Protein AF-A0A7Y2IIJ1-F1 (afdb_monomer_lite)

Foldseek 3Di:
DDDPLPPQDPLLVVLVVLLVLLVLQLVVVFQDAPCNQAVQDDPVVVLQVLCVVVVHGQPRNTSNSLSVSLSVLSNQLSVCSSVVVVVSNVSSLVSNLCCLLQPDLLGLLVVLVVVPDPSSVSNNVSSLVSCLVSPDDPPPDDCCLQARPVPPDDDPPDLDPPRCSSLSFRADVPRQLLVRLVVSLVVLVVCLVVRVSCNVSSVSSNVNSVVCNVSRDDDD

Secondary structure (DSSP, 8-state):
----TT---HHHHHHHHHHHHHHHHHHTT---BHHHH-TT---HHHHHHHHHTTT---SS-BHHHHHHHHHHHHHHHHHHHHTT-HHHHHHHHHHHHHIIIIIIHHHHHHHHHHH--HHHHHHHHHHHHHHHHTPPPP--SSGGGGS-TT----S---SS---GGGGT----TTS-HHHHHHHHHHHHHHHHHH-GGGHHHHHHHHHHHHHHGGGTSPP-

Structure (mmCIF, N/CA/C/O backbone):
data_AF-A0A7Y2IIJ1-F1
#
_entry.id   AF-A0A7Y2IIJ1-F1
#
loop_
_atom_site.group_PDB
_atom_site.id
_atom_site.type_symbol
_atom_site.label_atom_id
_atom_site.label_alt_id
_atom_site.label_comp_id
_atom_site.label_asym_id
_atom_site.label_entity_id
_atom_site.label_seq_id
_atom_site.pdbx_PDB_ins_code
_atom_site.Cartn_x
_atom_site.Cartn_y
_atom_site.Cartn_z
_atom_site.occupancy
_atom_site.B_iso_or_equiv
_atom_site.auth_seq_id
_atom_site.auth_comp_id
_atom_site.auth_asym_id
_atom_site.auth_atom_id
_atom_site.pdbx_PDB_model_num
ATOM 1 N N . MET A 1 1 ? -20.776 -2.847 40.189 1.00 44.78 1 MET A N 1
ATOM 2 C CA . MET A 1 1 ? -19.904 -1.691 39.905 1.00 44.78 1 MET A CA 1
ATOM 3 C C . MET A 1 1 ? -19.983 -1.465 38.408 1.00 44.78 1 MET A C 1
ATOM 5 O O . MET A 1 1 ? -19.831 -2.460 37.708 1.00 44.78 1 MET A O 1
ATOM 9 N N . PRO A 1 2 ? -20.337 -0.268 37.918 1.00 42.94 2 PRO A N 1
ATOM 10 C CA . PRO A 1 2 ? -20.271 -0.009 36.488 1.00 42.94 2 PRO A CA 1
ATOM 11 C C . PRO A 1 2 ? -18.789 0.016 36.102 1.00 42.94 2 PRO A C 1
ATOM 13 O O . PRO A 1 2 ? -17.991 0.662 36.779 1.00 42.94 2 PRO A O 1
ATOM 16 N N . ILE A 1 3 ? -18.420 -0.775 35.099 1.00 42.06 3 ILE A N 1
ATOM 17 C CA . ILE A 1 3 ? -17.108 -0.682 34.463 1.00 42.06 3 ILE A CA 1
ATOM 18 C C . ILE A 1 3 ? -17.166 0.611 33.657 1.00 42.06 3 ILE A C 1
ATOM 20 O O . ILE A 1 3 ? -18.035 0.756 32.800 1.00 42.06 3 ILE A O 1
ATOM 24 N N . ASP A 1 4 ? -16.320 1.568 34.020 1.00 42.34 4 ASP A N 1
ATOM 25 C CA . ASP A 1 4 ? -16.163 2.830 33.307 1.00 42.34 4 ASP A CA 1
ATOM 26 C C . ASP A 1 4 ? -15.626 2.495 31.906 1.00 42.34 4 ASP A C 1
ATOM 28 O O . ASP A 1 4 ? -14.495 2.038 31.757 1.00 42.34 4 ASP A O 1
ATOM 32 N N . SER A 1 5 ? -16.488 2.580 30.893 1.00 47.16 5 SER A N 1
ATOM 33 C CA . SER A 1 5 ? -16.262 2.040 29.546 1.00 47.16 5 SER A CA 1
ATOM 34 C C . SER A 1 5 ? -15.608 3.050 28.597 1.00 47.16 5 SER A C 1
ATOM 36 O O . SER A 1 5 ? -15.921 3.064 27.410 1.00 47.16 5 SER A O 1
ATOM 38 N N . THR A 1 6 ? -14.762 3.945 29.108 1.00 50.34 6 THR A N 1
ATOM 39 C CA . THR A 1 6 ? -14.158 5.025 28.304 1.00 50.34 6 THR A CA 1
ATOM 40 C C . THR A 1 6 ? -12.672 4.852 28.023 1.00 50.34 6 THR A C 1
ATOM 42 O O . THR A 1 6 ? -12.107 5.695 27.327 1.00 50.34 6 THR A O 1
ATOM 45 N N . ASP A 1 7 ? -12.037 3.769 28.481 1.00 52.25 7 ASP A N 1
ATOM 46 C CA . ASP A 1 7 ? -10.697 3.407 28.002 1.00 52.25 7 ASP A CA 1
ATOM 47 C C . ASP A 1 7 ? -10.816 2.805 26.599 1.00 52.25 7 ASP A C 1
ATOM 49 O O . ASP A 1 7 ? -10.807 1.597 26.374 1.00 52.25 7 ASP A O 1
ATOM 53 N N . SER A 1 8 ? -10.987 3.710 25.644 1.00 61.91 8 SER A N 1
ATOM 54 C CA . SER A 1 8 ? -10.836 3.441 24.223 1.00 61.91 8 SER A CA 1
ATOM 55 C C . SER A 1 8 ? -9.428 2.884 24.010 1.00 61.91 8 SER A C 1
ATOM 57 O O . SER A 1 8 ? -8.447 3.513 24.415 1.00 61.91 8 SER A O 1
ATOM 59 N N . SER A 1 9 ? -9.317 1.694 23.417 1.00 77.94 9 SER A N 1
ATOM 60 C CA . SER A 1 9 ? -8.018 1.080 23.135 1.00 77.94 9 SER A CA 1
ATOM 61 C C . SER A 1 9 ? -7.151 2.060 22.327 1.00 77.94 9 SER A C 1
ATOM 63 O O . SER A 1 9 ? -7.634 2.586 21.325 1.00 77.94 9 SER A O 1
ATOM 65 N N . PRO A 1 10 ? -5.873 2.298 22.684 1.00 85.19 10 PRO A N 1
ATOM 66 C CA . PRO A 1 10 ? -4.954 3.090 21.861 1.00 85.19 10 PRO A CA 1
ATOM 67 C C . PRO A 1 10 ? -4.886 2.632 20.395 1.00 85.19 10 PRO A C 1
ATOM 69 O O . PRO A 1 10 ? -4.592 3.436 19.515 1.00 85.19 10 PRO A O 1
ATOM 72 N N . ALA A 1 11 ? -5.188 1.356 20.128 1.00 82.94 11 ALA A N 1
ATOM 73 C CA . ALA A 1 11 ? -5.284 0.813 18.778 1.00 82.94 11 ALA A CA 1
ATOM 74 C C . ALA A 1 11 ? -6.533 1.302 18.019 1.00 82.94 11 ALA A C 1
ATOM 76 O O . ALA A 1 11 ? -6.445 1.556 16.823 1.00 82.94 11 ALA A O 1
ATOM 77 N N . ALA A 1 12 ? -7.662 1.511 18.708 1.00 84.56 12 ALA A N 1
ATOM 78 C CA . ALA A 1 12 ? -8.869 2.074 18.102 1.00 84.56 12 ALA A CA 1
ATOM 79 C C . ALA A 1 12 ? -8.620 3.511 17.621 1.00 84.56 12 ALA A C 1
ATOM 81 O O . ALA A 1 12 ? -8.854 3.816 16.458 1.00 84.56 12 ALA A O 1
ATOM 82 N N . PHE A 1 13 ? -8.016 4.354 18.466 1.00 87.06 13 PHE A N 1
ATOM 83 C CA . PHE A 1 13 ? -7.650 5.723 18.082 1.00 87.06 13 PHE A CA 1
ATOM 84 C C . PHE A 1 13 ? -6.649 5.781 16.925 1.00 87.06 13 PHE A C 1
ATOM 86 O O . PHE A 1 13 ? -6.717 6.678 16.088 1.00 87.06 13 PHE A O 1
ATOM 93 N N . ALA A 1 14 ? -5.696 4.846 16.877 1.00 86.88 14 ALA A N 1
ATOM 94 C CA . ALA A 1 14 ? -4.753 4.769 15.766 1.00 86.88 14 ALA A CA 1
ATOM 95 C C . ALA A 1 14 ? -5.473 4.437 14.448 1.00 86.88 14 ALA A C 1
ATOM 97 O O . ALA A 1 14 ? -5.195 5.071 13.432 1.00 86.88 14 ALA A O 1
ATOM 98 N N . ALA A 1 15 ? -6.421 3.496 14.478 1.00 85.69 15 ALA A N 1
ATOM 99 C CA . ALA A 1 15 ? -7.229 3.136 13.318 1.00 85.69 15 ALA A CA 1
ATOM 100 C C . ALA A 1 15 ? -8.153 4.288 12.867 1.00 85.69 15 ALA A C 1
ATOM 102 O O . ALA A 1 15 ? -8.227 4.571 11.674 1.00 85.69 15 ALA A O 1
ATOM 103 N N . GLU A 1 16 ? -8.772 5.020 13.799 1.00 87.62 16 GLU A N 1
ATOM 104 C CA . GLU A 1 16 ? -9.569 6.220 13.491 1.00 87.62 16 GLU A CA 1
ATOM 105 C C . GLU A 1 16 ? -8.724 7.342 12.875 1.00 87.62 16 GLU A C 1
ATOM 107 O O . GLU A 1 16 ? -9.108 7.926 11.867 1.00 87.62 16 GLU A O 1
ATOM 112 N N . SER A 1 17 ? -7.539 7.624 13.426 1.00 88.06 17 SER A N 1
ATOM 113 C CA . SER A 1 17 ? -6.641 8.641 12.857 1.00 88.06 17 SER A CA 1
ATOM 114 C C . SER A 1 17 ? -6.168 8.278 11.447 1.00 88.06 17 SER A C 1
ATOM 116 O O . SER A 1 17 ? -5.823 9.156 10.655 1.00 88.06 17 SER A O 1
ATOM 118 N N . GLU A 1 18 ? -6.131 6.990 11.118 1.00 90.12 18 GLU A N 1
ATOM 119 C CA . GLU A 1 18 ? -5.804 6.541 9.774 1.00 90.12 18 GLU A CA 1
ATOM 120 C C . GLU A 1 18 ? -6.942 6.779 8.775 1.00 90.12 18 GLU A C 1
ATOM 122 O O . GLU A 1 18 ? -6.670 7.066 7.610 1.00 90.12 18 GLU A O 1
ATOM 127 N N . LEU A 1 19 ? -8.201 6.713 9.219 1.00 87.88 19 LEU A N 1
ATOM 128 C CA . LEU A 1 19 ? -9.371 6.981 8.380 1.00 87.88 19 LEU A CA 1
ATOM 129 C C . LEU A 1 19 ? -9.272 8.358 7.705 1.00 87.88 19 LEU A C 1
ATOM 131 O O . LEU A 1 19 ? -9.427 8.454 6.489 1.00 87.88 19 LEU A O 1
ATOM 135 N N . GLU A 1 20 ? -8.905 9.391 8.468 1.00 86.56 20 GLU A N 1
ATOM 136 C CA . GLU A 1 20 ? -8.727 10.766 7.970 1.00 86.56 20 GLU A CA 1
ATOM 137 C C . GLU A 1 20 ? -7.688 10.847 6.835 1.00 86.56 20 GLU A C 1
ATOM 139 O O . GLU A 1 20 ? -7.797 11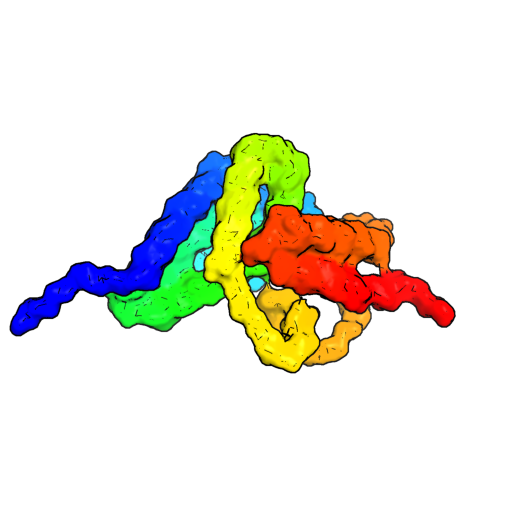.649 5.907 1.00 86.56 20 GLU A O 1
ATOM 144 N N . ARG A 1 21 ? -6.663 9.989 6.876 1.00 89.50 21 ARG A N 1
ATOM 145 C CA . ARG A 1 21 ? -5.615 9.942 5.846 1.00 89.50 21 ARG A CA 1
ATOM 146 C C . ARG A 1 21 ? -6.113 9.279 4.570 1.00 89.50 21 ARG A C 1
ATOM 148 O O . ARG A 1 21 ? -5.707 9.672 3.480 1.00 89.50 21 ARG A O 1
ATOM 155 N N . TRP A 1 22 ? -6.990 8.288 4.692 1.00 89.44 22 TRP A N 1
ATOM 156 C CA . TRP A 1 22 ? -7.626 7.669 3.536 1.00 89.44 22 TRP A CA 1
ATOM 157 C C . TRP A 1 22 ? -8.588 8.627 2.833 1.00 89.44 22 TRP A C 1
ATOM 159 O O . TRP A 1 22 ? -8.575 8.683 1.604 1.00 89.44 22 TRP A O 1
ATOM 169 N N . GLU A 1 23 ? -9.348 9.428 3.581 1.00 87.06 23 GLU A N 1
ATOM 170 C CA . GLU A 1 23 ? -10.248 10.453 3.028 1.00 87.06 23 GLU A CA 1
ATOM 171 C C . GLU A 1 23 ? -9.516 11.433 2.102 1.00 87.06 23 GLU A C 1
ATOM 173 O O . GLU A 1 23 ? -9.994 11.722 1.007 1.00 87.06 23 GLU A O 1
ATOM 178 N N . LEU A 1 24 ? -8.294 11.836 2.460 1.00 85.00 24 LEU A N 1
ATOM 179 C CA . LEU A 1 24 ? -7.456 12.689 1.613 1.00 85.00 24 LEU A CA 1
ATOM 180 C C . LEU A 1 24 ? -7.147 12.054 0.245 1.00 85.00 24 LEU A C 1
ATOM 182 O O . LEU A 1 24 ? -7.134 12.741 -0.778 1.00 85.00 24 LEU A O 1
ATOM 186 N N . ILE A 1 25 ? -6.911 10.739 0.199 1.00 87.44 25 ILE A N 1
ATOM 187 C CA . ILE A 1 25 ? -6.687 10.017 -1.064 1.00 87.44 25 ILE A CA 1
ATOM 188 C C . ILE A 1 25 ? -7.990 9.903 -1.864 1.00 87.44 25 ILE A C 1
ATOM 190 O O . ILE A 1 25 ? -7.970 10.026 -3.092 1.00 87.44 25 ILE A O 1
ATOM 194 N N . ILE A 1 26 ? -9.119 9.693 -1.181 1.00 87.38 26 ILE A N 1
ATOM 195 C CA . ILE A 1 26 ? -10.454 9.583 -1.785 1.00 87.38 26 ILE A CA 1
ATOM 196 C C . ILE A 1 26 ? -10.842 10.895 -2.473 1.00 87.38 26 ILE A C 1
ATOM 198 O O . ILE A 1 26 ? -11.230 10.872 -3.645 1.00 87.38 26 ILE A O 1
ATOM 202 N N . ASP A 1 27 ? -10.651 12.029 -1.797 1.00 86.12 27 ASP A N 1
ATOM 203 C CA . ASP A 1 27 ? -10.949 13.374 -2.308 1.00 86.12 27 ASP A CA 1
ATOM 204 C C . ASP A 1 27 ? -10.123 13.747 -3.551 1.00 86.12 27 ASP A C 1
ATOM 206 O O . ASP A 1 27 ? -10.492 14.639 -4.320 1.00 86.12 27 ASP A O 1
ATOM 210 N N . GLY A 1 28 ? -9.027 13.024 -3.795 1.00 81.38 28 GLY A N 1
ATOM 211 C CA . GLY A 1 28 ? -8.244 13.104 -5.024 1.00 81.38 28 GLY A CA 1
ATOM 212 C C . GLY A 1 28 ? -8.983 12.666 -6.291 1.00 81.38 28 GLY A C 1
ATOM 213 O O . GLY A 1 28 ? -8.639 13.123 -7.379 1.00 81.38 28 GLY A O 1
ATOM 214 N N . GLY A 1 29 ? -10.005 11.808 -6.175 1.00 80.56 29 GLY A N 1
ATOM 215 C CA . GLY A 1 29 ? -10.815 11.356 -7.314 1.00 80.56 29 GLY A CA 1
ATOM 216 C C . GLY A 1 29 ? -10.027 10.602 -8.397 1.00 80.56 29 GLY A C 1
ATOM 217 O O . GLY A 1 29 ? -10.339 10.704 -9.585 1.00 80.56 29 GLY A O 1
ATOM 218 N N . TRP A 1 30 ? -8.980 9.877 -8.007 1.00 82.94 30 TRP A N 1
ATOM 219 C CA . TRP A 1 30 ? -8.066 9.173 -8.900 1.00 82.94 30 TRP A CA 1
ATOM 220 C C . TRP A 1 30 ? -8.723 7.951 -9.563 1.00 82.94 30 TRP A C 1
ATOM 222 O O . TRP A 1 30 ? -9.075 6.977 -8.898 1.00 82.94 30 TRP A O 1
ATOM 232 N N . SER A 1 31 ? -8.806 7.951 -10.895 1.00 77.56 31 SER A N 1
ATOM 233 C CA . SER A 1 31 ? -9.378 6.839 -11.672 1.00 77.56 31 SER A CA 1
ATOM 234 C C . SER A 1 31 ? -8.342 5.862 -12.240 1.00 77.56 31 SER A C 1
ATOM 236 O O . SER A 1 31 ? -8.682 5.065 -13.108 1.00 77.56 31 SER A O 1
ATOM 238 N N . VAL A 1 32 ? -7.075 5.966 -11.834 1.00 74.12 32 VAL A N 1
ATOM 239 C CA . VAL A 1 32 ? -6.012 5.076 -12.320 1.00 74.12 32 VAL A CA 1
ATOM 240 C C . VAL A 1 32 ? -6.139 3.699 -11.674 1.00 74.12 32 VAL A C 1
ATOM 242 O O . VAL A 1 32 ? -6.264 3.596 -10.450 1.00 74.12 32 VAL A O 1
ATOM 245 N N . THR A 1 33 ? -6.099 2.653 -12.493 1.00 71.50 33 THR A N 1
ATOM 246 C CA . THR A 1 33 ? -6.042 1.261 -12.037 1.00 71.50 33 THR A CA 1
ATOM 247 C C . THR A 1 33 ? -4.632 0.697 -12.176 1.00 71.50 33 THR A C 1
ATOM 249 O O . THR A 1 33 ? -3.832 1.182 -12.976 1.00 71.50 33 THR A O 1
ATOM 252 N N . GLU A 1 34 ? -4.314 -0.343 -11.403 1.00 67.81 34 GLU A N 1
ATOM 253 C CA . GLU A 1 34 ? -3.037 -1.056 -11.533 1.00 67.81 34 GLU A CA 1
ATOM 254 C C . GLU A 1 34 ? -2.852 -1.596 -12.964 1.00 67.81 34 GLU A C 1
ATOM 256 O O . GLU A 1 34 ? -1.770 -1.457 -13.532 1.00 67.81 34 GLU A O 1
ATOM 261 N N . HIS A 1 35 ? -3.921 -2.109 -13.588 1.00 61.25 35 HIS A N 1
ATOM 262 C CA . HIS A 1 35 ? -3.920 -2.611 -14.970 1.00 61.25 35 HIS A CA 1
ATOM 263 C C . HIS A 1 35 ? -3.618 -1.532 -16.019 1.00 61.25 35 HIS A C 1
ATOM 265 O O . HIS A 1 35 ? -3.034 -1.841 -17.057 1.00 61.25 35 HIS A O 1
ATOM 271 N N . ASP A 1 36 ? -3.965 -0.266 -15.762 1.00 59.91 36 ASP A N 1
ATOM 272 C CA . ASP A 1 36 ? -3.612 0.847 -16.661 1.00 59.91 36 ASP A CA 1
ATOM 273 C C . ASP A 1 36 ? -2.103 1.140 -16.656 1.00 59.91 36 ASP A C 1
ATOM 275 O O . ASP A 1 36 ? -1.570 1.753 -17.584 1.00 59.91 36 ASP A O 1
ATOM 279 N N . VAL A 1 37 ? -1.410 0.716 -15.598 1.00 58.16 37 VAL A N 1
ATOM 280 C CA . VAL A 1 37 ? 0.011 0.985 -15.357 1.00 58.16 37 VAL A CA 1
ATOM 281 C C . VAL A 1 37 ? 0.869 -0.265 -15.613 1.00 58.16 37 VAL A C 1
ATOM 283 O O . VAL A 1 37 ? 2.024 -0.157 -16.036 1.00 58.16 37 VAL A O 1
ATOM 286 N N . VAL A 1 38 ? 0.312 -1.460 -15.398 1.00 57.47 38 VAL A N 1
ATOM 287 C CA . VAL A 1 38 ? 1.008 -2.752 -15.443 1.00 57.47 38 VAL A CA 1
ATOM 288 C C . VAL A 1 38 ? 0.273 -3.721 -16.372 1.00 57.47 38 VAL A C 1
ATOM 290 O O . VAL A 1 38 ? -0.865 -4.095 -16.130 1.00 57.47 38 VAL A O 1
ATOM 293 N N . VAL A 1 39 ? 0.948 -4.169 -17.437 1.00 50.22 39 VAL A N 1
ATOM 294 C CA . VAL A 1 39 ? 0.315 -4.913 -18.549 1.00 50.22 39 VAL A CA 1
ATOM 295 C C . VAL A 1 39 ? 0.238 -6.435 -18.313 1.00 50.22 39 VAL A C 1
ATOM 297 O O . VAL A 1 39 ? -0.527 -7.115 -18.988 1.00 50.22 39 VAL A O 1
ATOM 300 N N . HIS A 1 40 ? 0.986 -6.990 -17.350 1.00 46.97 40 HIS A N 1
ATOM 301 C CA . HIS A 1 40 ? 1.133 -8.450 -17.164 1.00 46.97 40 HIS A CA 1
ATOM 302 C C . HIS A 1 40 ? 0.711 -8.961 -15.787 1.00 46.97 40 HIS A C 1
ATOM 304 O O . HIS A 1 40 ? 1.268 -9.941 -15.300 1.00 46.97 40 HIS A O 1
ATOM 310 N N . PHE A 1 41 ? -0.253 -8.312 -15.135 1.00 45.41 41 PHE A N 1
ATOM 311 C CA . PHE A 1 41 ? -0.723 -8.769 -13.832 1.00 45.41 41 PHE A CA 1
ATOM 312 C C . PHE A 1 41 ? -2.217 -8.630 -13.666 1.00 45.41 41 PHE A C 1
ATOM 314 O O . PHE A 1 41 ? -2.772 -7.557 -13.876 1.00 45.41 41 PHE A O 1
ATOM 321 N N . ASP A 1 42 ? -2.843 -9.717 -13.227 1.00 51.41 42 ASP A N 1
ATOM 322 C CA . ASP A 1 42 ? -4.204 -9.674 -12.725 1.00 51.41 42 ASP A CA 1
ATOM 323 C C . ASP A 1 42 ? -4.281 -10.292 -11.321 1.00 51.41 42 ASP A C 1
ATOM 325 O O . ASP A 1 42 ? -4.619 -11.466 -11.159 1.00 51.41 42 ASP A O 1
ATOM 329 N N . PRO A 1 43 ? -3.962 -9.517 -10.273 1.00 53.47 43 PRO A N 1
ATOM 330 C CA . PRO A 1 43 ? -4.190 -9.927 -8.898 1.00 53.47 43 PRO A CA 1
ATOM 331 C C . PRO A 1 43 ? -5.615 -9.663 -8.437 1.00 53.47 43 PRO A C 1
ATOM 333 O O . PRO A 1 43 ? -5.911 -9.840 -7.246 1.00 53.47 43 PRO A O 1
ATOM 336 N N . ALA A 1 44 ? -6.476 -9.162 -9.333 1.00 60.12 44 ALA A N 1
ATOM 337 C CA . ALA A 1 44 ? -7.800 -8.707 -8.968 1.00 60.12 44 ALA A CA 1
ATOM 338 C C . ALA A 1 44 ? -8.571 -9.830 -8.286 1.00 60.12 44 ALA A C 1
ATOM 340 O O . ALA A 1 44 ? -9.395 -9.549 -7.427 1.00 60.12 44 ALA A O 1
ATOM 341 N N . GLU A 1 45 ? -8.264 -11.099 -8.574 1.00 64.00 45 GLU A N 1
ATOM 342 C CA . GLU A 1 45 ? -8.898 -12.223 -7.900 1.00 64.00 45 GLU A CA 1
ATOM 343 C C . GLU A 1 45 ? -8.596 -12.286 -6.392 1.00 64.00 45 GLU A C 1
ATOM 345 O O . GLU A 1 45 ? -9.544 -12.438 -5.618 1.00 64.00 45 GLU A O 1
ATOM 350 N N . ASP A 1 46 ? -7.343 -12.129 -5.940 1.00 66.44 46 ASP A N 1
ATOM 351 C CA . ASP A 1 46 ? -7.020 -12.208 -4.503 1.00 66.44 46 ASP A CA 1
ATOM 352 C C . ASP A 1 46 ? -7.513 -10.975 -3.744 1.00 66.44 46 ASP A C 1
ATOM 354 O O . ASP A 1 46 ? -8.123 -11.082 -2.677 1.00 66.44 46 ASP A O 1
ATOM 358 N N . LEU A 1 47 ? -7.325 -9.800 -4.340 1.00 72.88 47 LEU A N 1
ATOM 359 C CA . LEU A 1 47 ? -7.799 -8.546 -3.776 1.00 72.88 47 LEU A CA 1
ATOM 360 C C . LEU A 1 47 ? -9.335 -8.497 -3.730 1.00 72.88 47 LEU A C 1
ATOM 362 O O . LEU A 1 47 ? -9.909 -8.176 -2.690 1.00 72.88 47 LEU A O 1
ATOM 366 N N . ALA A 1 48 ? -10.022 -8.922 -4.794 1.00 75.94 48 ALA A N 1
ATOM 367 C CA . ALA A 1 48 ? -11.478 -9.035 -4.790 1.00 75.94 48 ALA A CA 1
ATOM 368 C C . ALA A 1 48 ? -11.964 -10.142 -3.847 1.00 75.94 48 ALA A C 1
ATOM 370 O O . ALA A 1 48 ? -13.017 -9.995 -3.233 1.00 75.94 48 ALA A O 1
ATOM 371 N N . ARG A 1 49 ? -11.226 -11.249 -3.681 1.00 79.38 49 ARG A N 1
ATOM 372 C CA . ARG A 1 49 ? -11.548 -12.289 -2.689 1.00 79.38 49 ARG A CA 1
ATOM 373 C C . ARG A 1 49 ? -11.488 -11.727 -1.270 1.00 79.38 49 ARG A C 1
ATOM 375 O O . ARG A 1 49 ? -12.411 -11.984 -0.498 1.00 79.38 49 ARG A O 1
ATOM 382 N N . ARG A 1 50 ? -10.447 -10.959 -0.934 1.00 81.19 50 ARG A N 1
ATOM 383 C CA . ARG A 1 50 ? -10.320 -10.281 0.367 1.00 81.19 50 ARG A CA 1
ATOM 384 C C . ARG A 1 50 ? -11.419 -9.243 0.560 1.00 81.19 50 ARG A C 1
ATOM 386 O O . ARG A 1 50 ? -12.119 -9.322 1.564 1.00 81.19 50 ARG A O 1
ATOM 393 N N . ALA A 1 51 ? -11.673 -8.376 -0.417 1.00 84.19 51 ALA A N 1
ATOM 394 C CA . ALA A 1 51 ? -12.765 -7.402 -0.351 1.00 84.19 51 ALA A CA 1
ATOM 395 C C . ALA A 1 51 ? -14.134 -8.073 -0.131 1.00 84.19 51 ALA A C 1
ATOM 397 O O . ALA A 1 51 ? -14.851 -7.738 0.813 1.00 84.19 51 ALA A O 1
ATOM 398 N N . ARG A 1 52 ? -14.455 -9.124 -0.901 1.00 86.06 52 ARG A N 1
ATOM 399 C CA . ARG A 1 52 ? -15.698 -9.900 -0.729 1.00 86.06 52 ARG A CA 1
ATOM 400 C C . ARG A 1 52 ? -15.822 -10.515 0.659 1.00 86.06 52 ARG A C 1
ATOM 402 O O . ARG A 1 52 ? -16.925 -10.649 1.176 1.00 86.06 52 ARG A O 1
ATOM 409 N N . SER A 1 53 ? -14.703 -10.884 1.277 1.00 86.50 53 SER A N 1
ATOM 410 C CA . SER A 1 53 ? -14.686 -11.441 2.630 1.00 86.50 53 SER A CA 1
ATOM 411 C C . SER A 1 53 ? -15.076 -10.430 3.722 1.00 86.50 53 SER A C 1
ATOM 413 O O . SER A 1 53 ? -15.363 -10.848 4.845 1.00 86.50 53 SER A O 1
ATOM 415 N N . TRP A 1 54 ? -15.130 -9.142 3.362 1.00 88.69 54 TRP A N 1
ATOM 416 C CA . TRP A 1 54 ? -15.651 -8.011 4.134 1.00 88.69 54 TRP A CA 1
ATOM 417 C C . TRP A 1 54 ? -17.005 -7.499 3.608 1.00 88.69 54 TRP A C 1
ATOM 419 O O . TRP A 1 54 ? -17.441 -6.418 3.990 1.00 88.69 54 TRP A O 1
ATOM 429 N N . ASN A 1 55 ? -17.683 -8.249 2.726 1.00 89.00 55 ASN A N 1
ATOM 430 C CA . ASN A 1 55 ? -18.874 -7.797 1.989 1.00 89.00 55 ASN A CA 1
ATOM 431 C C . ASN A 1 55 ? -18.653 -6.490 1.205 1.00 89.00 55 ASN A C 1
ATOM 433 O O . ASN A 1 55 ? -19.591 -5.722 0.992 1.00 89.00 55 ASN A O 1
ATOM 437 N N . TYR A 1 56 ? -17.420 -6.252 0.761 1.00 86.38 56 TYR A N 1
ATOM 438 C CA . TYR A 1 56 ? -17.064 -5.116 -0.072 1.00 86.38 56 TYR A CA 1
ATOM 439 C C . TYR A 1 56 ? -16.836 -5.578 -1.516 1.00 86.38 56 TYR A C 1
ATOM 441 O O . TYR A 1 56 ? -16.188 -6.598 -1.765 1.00 86.38 56 TYR A O 1
ATOM 449 N N . GLU A 1 57 ? -17.356 -4.828 -2.483 1.00 86.19 57 GLU A N 1
ATOM 450 C CA . GLU A 1 57 ? -17.061 -5.021 -3.904 1.00 86.19 57 GLU A CA 1
ATOM 451 C C . GLU A 1 57 ? -16.153 -3.888 -4.370 1.00 86.19 57 GLU A C 1
ATOM 453 O O . GLU A 1 57 ? -16.407 -2.736 -4.042 1.00 86.19 57 GLU A O 1
ATOM 458 N N . LEU A 1 58 ? -15.100 -4.215 -5.123 1.00 81.19 58 LEU A N 1
ATOM 459 C CA . LEU A 1 58 ? -14.190 -3.240 -5.727 1.00 81.19 58 LEU A CA 1
ATOM 460 C C . LEU A 1 58 ? -14.659 -2.958 -7.162 1.00 81.19 58 LEU A C 1
ATOM 462 O O . LEU A 1 58 ? -14.440 -3.810 -8.023 1.00 81.19 58 LEU A O 1
ATOM 466 N N . PRO A 1 59 ? -15.311 -1.813 -7.440 1.00 77.50 59 PRO A N 1
ATOM 467 C CA . PRO A 1 59 ? -15.922 -1.561 -8.745 1.00 77.50 59 PRO A CA 1
ATOM 468 C C . PRO A 1 59 ? -14.904 -1.461 -9.882 1.00 77.50 59 PRO A C 1
ATOM 470 O O . PRO A 1 59 ? -15.118 -2.021 -10.954 1.00 77.50 59 PRO A O 1
ATOM 473 N N . THR A 1 60 ? -13.803 -0.747 -9.646 1.00 74.88 60 THR A N 1
ATOM 474 C CA . THR A 1 60 ? -12.747 -0.504 -10.640 1.00 74.88 60 THR A CA 1
ATOM 475 C C . THR A 1 60 ? -11.377 -1.003 -10.198 1.00 74.88 60 THR A C 1
ATOM 477 O O . THR A 1 60 ? -10.480 -1.091 -11.027 1.00 74.88 60 THR A O 1
ATOM 480 N N . ALA A 1 61 ? -11.200 -1.306 -8.904 1.00 75.38 61 ALA A N 1
ATOM 481 C CA . ALA A 1 61 ? -9.890 -1.545 -8.286 1.00 75.38 61 ALA A CA 1
ATOM 482 C C . ALA A 1 61 ? -8.870 -0.408 -8.542 1.00 75.38 61 ALA A C 1
ATOM 484 O O . ALA A 1 61 ? -7.662 -0.613 -8.440 1.00 75.38 61 ALA A O 1
ATOM 485 N N . GLY A 1 62 ? -9.356 0.797 -8.866 1.00 81.06 62 GLY A N 1
ATOM 486 C CA . GLY A 1 62 ? -8.543 1.998 -9.000 1.00 81.06 62 GLY A CA 1
ATOM 487 C C . GLY A 1 62 ? -8.139 2.591 -7.655 1.00 81.06 62 GLY A C 1
ATOM 488 O O . GLY A 1 62 ? -8.694 2.233 -6.616 1.00 81.06 62 GLY A O 1
ATOM 489 N N . LEU A 1 63 ? -7.191 3.531 -7.671 1.00 84.62 63 LEU A N 1
ATOM 490 C CA . LEU A 1 63 ? -6.632 4.131 -6.453 1.00 84.62 63 LEU A CA 1
ATOM 491 C C . LEU A 1 63 ? -7.715 4.667 -5.500 1.00 84.62 63 LEU A C 1
ATOM 493 O O . LEU A 1 63 ? -7.637 4.408 -4.301 1.00 84.62 63 LEU A O 1
ATOM 497 N N . SER A 1 64 ? -8.746 5.350 -6.009 1.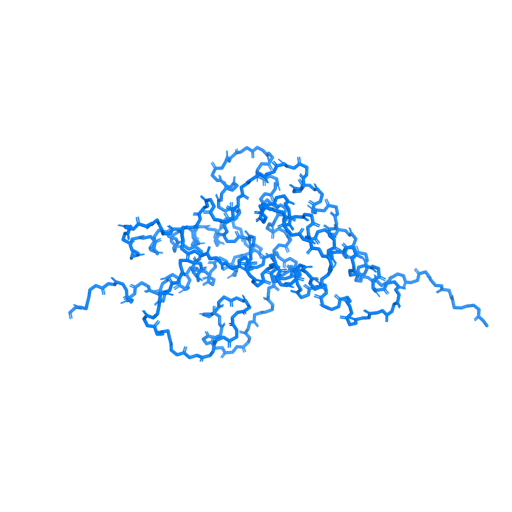00 86.38 64 SER A N 1
ATOM 498 C CA . SER A 1 64 ? -9.861 5.810 -5.170 1.00 86.38 64 SER A CA 1
ATOM 499 C C . SER A 1 64 ? -10.666 4.662 -4.556 1.00 86.38 64 SER A C 1
ATOM 501 O O . SER A 1 64 ? -10.938 4.698 -3.362 1.00 86.38 64 SER A O 1
ATOM 503 N N . ASP A 1 65 ? -11.007 3.618 -5.315 1.00 84.31 65 ASP A N 1
ATOM 504 C CA . ASP A 1 65 ? -11.768 2.477 -4.782 1.00 84.31 65 ASP A CA 1
ATOM 505 C C . ASP A 1 65 ? -10.974 1.703 -3.726 1.00 84.31 65 ASP A C 1
ATOM 507 O O . ASP A 1 65 ? -11.528 1.261 -2.717 1.00 84.31 65 ASP A O 1
ATOM 511 N N . LEU A 1 66 ? -9.665 1.566 -3.942 1.00 88.19 66 LEU A N 1
ATOM 512 C CA . LEU A 1 66 ? -8.749 0.962 -2.980 1.00 88.19 66 LEU A CA 1
ATOM 513 C C . LEU A 1 66 ? -8.606 1.820 -1.724 1.00 88.19 66 LEU A C 1
ATOM 515 O O . LEU A 1 66 ? -8.567 1.268 -0.628 1.00 88.19 66 LEU A O 1
ATOM 519 N N . ALA A 1 67 ? -8.593 3.147 -1.857 1.00 89.50 67 ALA A N 1
ATOM 520 C CA . ALA A 1 67 ? -8.585 4.051 -0.714 1.00 89.50 67 ALA A CA 1
ATOM 521 C C . ALA A 1 67 ? -9.879 3.961 0.107 1.00 89.50 67 ALA A C 1
ATOM 523 O O . ALA A 1 67 ? -9.815 3.908 1.333 1.00 89.50 67 ALA A O 1
ATOM 524 N N . ILE A 1 68 ? -11.043 3.851 -0.546 1.00 89.75 68 ILE A N 1
ATOM 525 C CA . ILE A 1 68 ? -12.322 3.619 0.146 1.00 89.75 68 ILE A CA 1
ATOM 526 C C . ILE A 1 68 ? -12.297 2.274 0.881 1.00 89.75 68 ILE A C 1
ATOM 528 O O . ILE A 1 68 ? -12.736 2.183 2.027 1.00 89.75 68 ILE A O 1
ATOM 532 N N . PHE A 1 69 ? -11.755 1.225 0.258 1.00 90.88 69 PHE A N 1
ATOM 533 C CA . PHE A 1 69 ? -11.623 -0.066 0.928 1.00 90.88 69 PHE A CA 1
ATOM 534 C C . PHE A 1 69 ? -10.653 -0.002 2.123 1.00 90.88 69 PHE A C 1
ATOM 536 O O . PHE A 1 69 ? -10.971 -0.524 3.190 1.00 90.88 69 PHE A O 1
ATOM 543 N N . GLY A 1 70 ? -9.517 0.692 1.991 1.00 91.31 70 GLY A N 1
ATOM 544 C CA . GLY A 1 70 ? -8.579 0.949 3.090 1.00 91.31 70 GLY A CA 1
ATOM 545 C C . GLY A 1 70 ? -9.225 1.690 4.265 1.00 91.31 70 GLY A C 1
ATOM 546 O O . GLY A 1 70 ? -9.091 1.253 5.410 1.00 91.31 70 GLY A O 1
ATOM 547 N N . ALA A 1 71 ? -10.009 2.734 3.975 1.00 92.62 71 ALA A N 1
ATOM 548 C CA . ALA A 1 71 ? -10.825 3.455 4.952 1.00 92.62 71 ALA A CA 1
ATOM 549 C C . ALA A 1 71 ? -11.821 2.529 5.670 1.00 92.62 71 ALA A C 1
ATOM 551 O O . ALA A 1 71 ? -11.905 2.529 6.897 1.00 92.62 71 ALA A O 1
ATOM 552 N N . ALA A 1 72 ? -12.543 1.693 4.918 1.00 92.12 72 ALA A N 1
ATOM 553 C CA . ALA A 1 72 ? -13.512 0.758 5.484 1.00 92.12 72 ALA A CA 1
ATOM 554 C C . ALA A 1 72 ? -12.857 -0.272 6.419 1.00 92.12 72 ALA A C 1
ATOM 556 O O . ALA A 1 72 ? -13.413 -0.590 7.469 1.00 92.12 72 ALA A O 1
ATOM 557 N N . LEU A 1 73 ? -11.664 -0.767 6.076 1.00 93.12 73 LEU A N 1
ATOM 558 C CA . LEU A 1 73 ? -10.898 -1.659 6.948 1.00 93.12 73 LEU A CA 1
ATOM 559 C C . LEU A 1 73 ? -10.415 -0.944 8.220 1.00 93.12 73 LEU A C 1
ATOM 561 O O . LEU A 1 73 ? -10.441 -1.542 9.292 1.00 93.12 73 LEU A O 1
ATOM 565 N N . ALA A 1 74 ? -10.002 0.323 8.120 1.00 92.88 74 ALA A N 1
ATOM 566 C CA . ALA A 1 74 ? -9.592 1.119 9.277 1.00 92.88 74 ALA A CA 1
ATOM 567 C C . ALA A 1 74 ? -10.762 1.317 10.252 1.00 92.88 74 ALA A C 1
ATOM 569 O O . ALA A 1 74 ? -10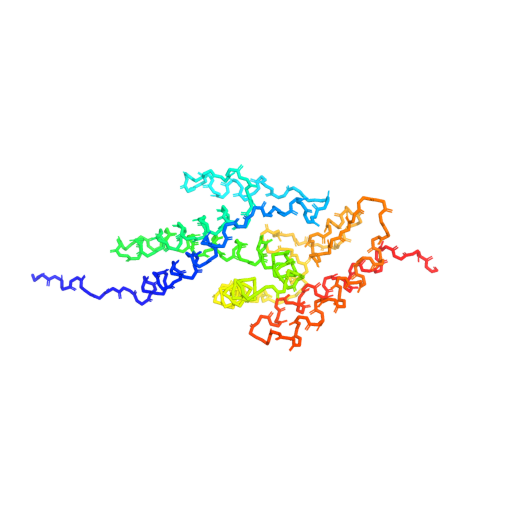.622 1.075 11.451 1.00 92.88 74 ALA A O 1
ATOM 570 N N . GLN A 1 75 ? -11.944 1.649 9.726 1.00 93.38 75 GLN A N 1
ATOM 571 C CA . GLN A 1 75 ? -13.164 1.745 10.526 1.00 93.38 75 GLN A CA 1
ATOM 572 C C . GLN A 1 75 ? -13.528 0.401 11.172 1.00 93.38 75 GLN A C 1
ATOM 574 O O . GLN A 1 75 ? -13.802 0.348 12.368 1.00 93.38 75 GLN A O 1
ATOM 579 N N . ALA A 1 76 ? -13.488 -0.694 10.405 1.00 91.88 76 ALA A N 1
ATOM 580 C CA . ALA A 1 76 ? -13.798 -2.027 10.919 1.00 91.88 76 ALA A CA 1
ATOM 581 C C . ALA A 1 76 ? -12.846 -2.454 12.049 1.00 91.88 76 ALA A C 1
ATOM 583 O O . ALA A 1 76 ? -13.274 -3.114 12.995 1.00 91.88 76 ALA A O 1
ATOM 584 N N . GLU A 1 77 ? -11.568 -2.071 11.979 1.00 93.00 77 GLU A N 1
ATOM 585 C CA . GLU A 1 77 ? -10.623 -2.293 13.071 1.00 93.00 77 GLU A CA 1
ATOM 586 C C . GLU A 1 77 ? -10.981 -1.488 14.322 1.00 93.00 77 GLU A C 1
ATOM 588 O O . GLU A 1 77 ? -10.995 -2.051 15.420 1.00 93.00 77 GLU A O 1
ATOM 593 N N . ALA A 1 78 ? -11.264 -0.192 14.169 1.00 92.00 78 ALA A N 1
ATOM 594 C CA . ALA A 1 78 ? -11.635 0.670 15.287 1.00 92.00 78 ALA A CA 1
ATOM 595 C C . ALA A 1 78 ? -12.874 0.123 16.013 1.00 92.00 78 ALA A C 1
ATOM 597 O O . ALA A 1 78 ? -12.828 -0.115 17.223 1.00 92.00 78 ALA A O 1
ATOM 598 N N . ASP A 1 79 ? -13.936 -0.178 15.260 1.00 92.50 79 ASP A N 1
ATOM 599 C CA . ASP A 1 79 ? -15.182 -0.745 15.781 1.00 92.50 79 ASP A CA 1
ATOM 600 C C . ASP A 1 79 ? -14.931 -2.076 16.504 1.00 92.50 79 ASP A C 1
ATOM 602 O O . ASP A 1 79 ? -15.412 -2.292 17.620 1.00 92.50 79 ASP A O 1
ATOM 606 N N . ALA A 1 80 ? -14.123 -2.960 15.911 1.00 91.75 80 ALA A N 1
ATOM 607 C CA . ALA A 1 80 ? -13.774 -4.239 16.515 1.00 91.75 80 ALA A CA 1
ATOM 608 C C . ALA A 1 80 ? -13.023 -4.069 17.844 1.00 91.75 80 ALA A C 1
ATOM 610 O O . ALA A 1 80 ? -13.293 -4.801 18.798 1.00 91.75 80 ALA A O 1
ATOM 611 N N . TRP A 1 81 ? -12.120 -3.090 17.957 1.00 91.88 81 TRP A N 1
ATOM 612 C CA . TRP A 1 81 ? -11.467 -2.786 19.231 1.00 91.88 81 TRP A CA 1
ATOM 613 C C . TRP A 1 81 ? -12.444 -2.255 20.283 1.00 91.88 81 TRP A C 1
ATOM 615 O O . TRP A 1 81 ? -12.329 -2.636 21.449 1.00 91.88 81 TRP A O 1
ATOM 625 N N . TYR A 1 82 ? -13.422 -1.432 19.896 1.00 90.75 82 TYR A N 1
ATOM 626 C CA . TYR A 1 82 ? -14.468 -0.956 20.810 1.00 90.75 82 TYR A CA 1
ATOM 627 C C . TYR A 1 82 ? -15.401 -2.070 21.297 1.00 90.75 82 TYR A C 1
ATOM 629 O O . TYR A 1 82 ? -15.937 -1.988 22.405 1.00 90.75 82 TYR A O 1
ATOM 637 N N . HIS A 1 83 ? -15.580 -3.117 20.494 1.00 91.81 83 HIS A N 1
ATOM 638 C CA . HIS A 1 83 ? -16.452 -4.249 20.797 1.00 91.81 83 HIS A CA 1
ATOM 639 C C . HIS A 1 83 ? -15.727 -5.479 21.371 1.00 91.81 83 HIS A C 1
ATOM 641 O O . HIS A 1 83 ? -16.364 -6.512 21.569 1.00 91.81 83 HIS A O 1
ATOM 647 N N . ASP A 1 84 ? -14.432 -5.366 21.697 1.00 91.06 84 ASP A N 1
ATOM 648 C CA . ASP A 1 84 ? -13.588 -6.470 22.196 1.00 91.06 84 ASP A CA 1
ATOM 649 C C . ASP A 1 84 ? -13.501 -7.661 21.209 1.00 91.06 84 ASP A C 1
ATOM 651 O O . ASP A 1 84 ? -13.351 -8.829 21.573 1.00 91.06 84 ASP A O 1
ATOM 655 N N . GLU A 1 85 ? -13.571 -7.369 19.909 1.00 92.75 85 GLU A N 1
ATOM 656 C CA . GLU A 1 85 ? -13.500 -8.330 18.807 1.00 92.75 85 GLU A CA 1
ATOM 657 C C . GLU A 1 85 ? -12.081 -8.404 18.220 1.00 92.75 85 GLU A C 1
ATOM 659 O O . GLU A 1 85 ? -11.866 -8.267 17.015 1.00 92.75 85 GLU A O 1
ATOM 664 N N . GLY A 1 86 ? -11.076 -8.663 19.063 1.00 88.94 86 GLY A N 1
ATOM 665 C CA . GLY A 1 86 ? -9.659 -8.562 18.667 1.00 88.94 86 GLY A CA 1
ATOM 666 C C . GLY A 1 86 ? -9.240 -9.391 17.437 1.00 88.94 86 GLY A C 1
ATOM 667 O O . GLY A 1 86 ? -8.289 -9.039 16.741 1.00 88.94 86 GLY A O 1
ATOM 668 N N . HIS A 1 87 ? -9.958 -10.472 17.118 1.00 89.12 87 HIS A N 1
ATOM 669 C CA . HIS A 1 87 ? -9.714 -11.275 15.915 1.00 89.12 87 HIS A CA 1
ATOM 670 C C . HIS A 1 87 ? -10.134 -10.558 14.619 1.00 89.12 87 HIS A C 1
ATOM 672 O O . HIS A 1 87 ? -9.446 -10.683 13.607 1.00 89.12 87 HIS A O 1
ATOM 678 N N . VAL A 1 88 ? -11.231 -9.792 14.648 1.00 90.94 88 VAL A N 1
ATOM 679 C CA . VAL A 1 88 ? -11.678 -8.955 13.523 1.00 90.94 88 VAL A CA 1
ATOM 680 C C . VAL A 1 88 ? -10.703 -7.801 13.339 1.00 90.94 88 VAL A C 1
ATOM 682 O O . VAL A 1 88 ? -10.231 -7.585 12.227 1.00 90.94 88 VAL A O 1
ATOM 685 N N . ALA A 1 89 ? -10.325 -7.143 14.439 1.00 87.38 89 ALA A N 1
ATOM 686 C CA . ALA A 1 89 ? -9.343 -6.064 14.430 1.00 87.38 89 ALA A CA 1
ATOM 687 C C . ALA A 1 89 ? -7.997 -6.507 13.828 1.00 87.38 89 ALA A C 1
ATOM 689 O O . ALA A 1 89 ? -7.469 -5.862 12.927 1.00 87.38 89 ALA A O 1
ATOM 690 N N . THR A 1 90 ? -7.480 -7.666 14.253 1.00 87.12 90 THR A N 1
ATOM 691 C CA . THR A 1 90 ? -6.235 -8.232 13.702 1.00 87.12 90 THR A CA 1
ATOM 692 C C . THR A 1 90 ? -6.348 -8.492 12.201 1.00 87.12 90 THR A C 1
ATOM 694 O O . THR A 1 90 ? -5.452 -8.130 11.443 1.00 87.12 90 THR A O 1
ATOM 697 N N . ARG A 1 91 ? -7.461 -9.083 11.754 1.00 87.62 91 ARG A N 1
ATOM 698 C CA . ARG A 1 91 ? -7.678 -9.374 10.335 1.00 87.62 91 ARG A CA 1
ATOM 699 C C . ARG A 1 91 ? -7.778 -8.099 9.494 1.00 87.62 91 ARG A C 1
ATOM 701 O O . ARG A 1 91 ? -7.226 -8.059 8.400 1.00 87.62 91 ARG A O 1
ATOM 708 N N . ALA A 1 92 ? -8.461 -7.068 9.995 1.00 87.94 92 ALA A N 1
ATOM 709 C CA . ALA A 1 92 ? -8.560 -5.774 9.323 1.00 87.94 92 ALA A CA 1
ATOM 710 C C . ALA A 1 92 ? -7.177 -5.124 9.160 1.00 87.94 92 ALA A C 1
ATOM 712 O O . ALA A 1 92 ? -6.832 -4.686 8.062 1.00 87.94 92 ALA A O 1
ATOM 713 N N . LEU A 1 93 ? -6.348 -5.143 10.209 1.00 87.06 93 LEU A N 1
ATOM 714 C CA . LEU A 1 93 ? -4.963 -4.674 10.145 1.00 87.06 93 LEU A CA 1
ATOM 715 C C . LEU A 1 93 ? -4.133 -5.451 9.111 1.00 87.06 93 LEU A C 1
ATOM 717 O O . LEU A 1 93 ? -3.406 -4.852 8.321 1.00 87.06 93 LEU A O 1
ATOM 721 N N . GLU A 1 94 ? -4.228 -6.781 9.102 1.00 83.56 94 GLU A N 1
ATOM 722 C CA . GLU A 1 94 ? -3.506 -7.632 8.148 1.00 83.56 94 GLU A CA 1
ATOM 723 C C . GLU A 1 94 ? -3.910 -7.353 6.695 1.00 83.56 94 GLU A C 1
ATOM 725 O O . GLU A 1 94 ? -3.041 -7.220 5.831 1.00 83.56 94 GLU A O 1
ATOM 730 N N . ASP A 1 95 ? -5.208 -7.202 6.422 1.00 85.19 95 ASP A N 1
ATOM 731 C CA . ASP A 1 95 ? -5.702 -6.879 5.082 1.00 85.19 95 ASP A CA 1
ATOM 732 C C . ASP A 1 95 ? -5.297 -5.457 4.642 1.00 85.19 95 ASP A C 1
ATOM 734 O O . ASP A 1 95 ? -4.986 -5.255 3.465 1.00 85.19 95 ASP A O 1
ATOM 738 N N . ARG A 1 96 ? -5.199 -4.483 5.564 1.00 87.81 96 ARG A N 1
ATOM 739 C CA . ARG A 1 96 ? -4.643 -3.146 5.263 1.00 87.81 96 ARG A CA 1
ATOM 740 C C . ARG A 1 96 ? -3.154 -3.188 4.948 1.00 87.81 96 ARG A C 1
ATOM 742 O O . ARG A 1 96 ? -2.714 -2.534 4.005 1.00 87.81 96 ARG A O 1
ATOM 749 N N . ARG A 1 97 ? -2.377 -3.989 5.681 1.00 81.94 97 ARG A N 1
ATOM 750 C CA . ARG A 1 97 ? -0.946 -4.189 5.395 1.00 81.94 97 ARG A CA 1
ATOM 751 C C . ARG A 1 97 ? -0.722 -4.784 4.013 1.00 81.94 97 ARG A C 1
ATOM 753 O O . ARG A 1 97 ? 0.124 -4.284 3.274 1.00 81.94 97 ARG A O 1
ATOM 760 N N . PHE A 1 98 ? -1.516 -5.793 3.660 1.00 78.56 98 PHE A N 1
ATOM 761 C CA . PHE A 1 98 ? -1.534 -6.368 2.318 1.00 78.56 98 PHE A CA 1
ATOM 762 C C . PHE A 1 98 ? -1.881 -5.308 1.264 1.00 78.56 98 PHE A C 1
ATOM 764 O O . PHE A 1 98 ? -1.157 -5.135 0.287 1.00 78.56 98 PHE A O 1
ATOM 771 N N . LEU A 1 99 ? -2.950 -4.534 1.476 1.00 81.62 99 LEU A N 1
ATOM 772 C CA . LEU A 1 99 ? -3.354 -3.468 0.558 1.00 81.62 99 LEU A CA 1
ATOM 773 C C . LEU A 1 99 ? -2.231 -2.433 0.346 1.00 81.62 99 LEU A C 1
ATOM 775 O O . LEU A 1 99 ? -1.909 -2.092 -0.790 1.00 81.62 99 LEU A O 1
ATOM 779 N N . MET A 1 100 ? -1.595 -1.959 1.419 1.00 82.81 100 MET A N 1
ATOM 780 C CA . MET A 1 100 ? -0.541 -0.946 1.334 1.00 82.81 100 MET A CA 1
ATOM 781 C C . MET A 1 100 ? 0.731 -1.471 0.669 1.00 82.81 100 MET A C 1
ATOM 783 O O . MET A 1 100 ? 1.185 -0.905 -0.330 1.00 82.81 100 MET A O 1
ATOM 787 N N . GLY A 1 101 ? 1.307 -2.542 1.216 1.00 71.62 101 GLY A N 1
ATOM 788 C CA . GLY A 1 101 ? 2.582 -3.085 0.750 1.00 71.62 101 GLY A CA 1
ATOM 789 C C . GLY A 1 101 ? 2.481 -3.697 -0.642 1.00 71.62 101 GLY A C 1
ATOM 790 O O . GLY A 1 101 ? 3.327 -3.435 -1.501 1.00 71.62 101 GLY A O 1
ATOM 791 N N . ASP A 1 102 ? 1.413 -4.452 -0.890 1.00 70.12 102 ASP A N 1
ATOM 792 C CA . ASP A 1 102 ? 1.375 -5.366 -2.035 1.00 70.12 102 ASP A CA 1
ATOM 793 C C . ASP A 1 102 ? 0.581 -4.796 -3.184 1.00 70.12 102 ASP A C 1
ATOM 795 O O . ASP A 1 102 ? 0.806 -5.185 -4.326 1.00 70.12 102 ASP A O 1
ATOM 799 N N . ARG A 1 103 ? -0.346 -3.879 -2.894 1.00 74.19 103 ARG A N 1
ATOM 800 C CA . ARG A 1 103 ? -1.319 -3.406 -3.878 1.00 74.19 103 ARG A CA 1
ATOM 801 C C . ARG A 1 103 ? -1.278 -1.928 -4.152 1.00 74.19 103 ARG A C 1
ATOM 803 O O . ARG A 1 103 ? -1.822 -1.560 -5.172 1.00 74.19 103 ARG A O 1
ATOM 810 N N . LEU A 1 104 ? -0.690 -1.082 -3.309 1.00 80.12 104 LEU A N 1
ATOM 811 C CA . LEU A 1 104 ? -0.755 0.366 -3.524 1.00 80.12 104 LEU A CA 1
ATOM 812 C C . LEU A 1 104 ? 0.607 0.988 -3.778 1.00 80.12 104 LEU A C 1
ATOM 814 O O . LEU A 1 104 ? 0.798 1.620 -4.817 1.00 80.12 104 LEU A O 1
ATOM 818 N N . LEU A 1 105 ? 1.566 0.830 -2.864 1.00 82.62 105 LEU A N 1
ATOM 819 C CA . LEU A 1 105 ? 2.780 1.653 -2.883 1.00 82.62 105 LEU A CA 1
ATOM 820 C C . LEU A 1 105 ? 3.592 1.511 -4.174 1.00 82.62 105 LEU A C 1
ATOM 822 O O . LEU A 1 105 ? 4.035 2.509 -4.735 1.00 82.62 105 LEU A O 1
ATOM 826 N N . HIS A 1 106 ? 3.792 0.289 -4.661 1.00 74.81 106 HIS A N 1
ATOM 827 C CA . HIS A 1 106 ? 4.756 0.030 -5.731 1.00 74.81 106 HIS A CA 1
ATOM 828 C C . HIS A 1 106 ? 4.342 0.593 -7.104 1.00 74.81 106 HIS A C 1
ATOM 830 O O . HIS A 1 106 ? 5.218 0.832 -7.933 1.00 74.81 106 HIS A O 1
ATOM 836 N N . TRP A 1 107 ? 3.053 0.842 -7.362 1.00 77.62 107 TRP A N 1
ATOM 837 C CA . TRP A 1 107 ? 2.598 1.442 -8.625 1.00 77.62 107 TRP A CA 1
ATOM 838 C C . TRP A 1 107 ? 2.024 2.851 -8.445 1.00 77.62 107 TRP A C 1
ATOM 840 O O . TRP A 1 107 ? 2.282 3.712 -9.287 1.00 77.62 107 TRP A O 1
ATOM 850 N N . SER A 1 108 ? 1.312 3.125 -7.345 1.00 83.94 108 SER A N 1
ATOM 851 C CA . SER A 1 108 ? 0.633 4.416 -7.169 1.00 83.94 108 SER A CA 1
ATOM 852 C C . SER A 1 108 ? 1.614 5.541 -6.847 1.00 83.94 108 SER A C 1
ATOM 854 O O . SER A 1 108 ? 1.509 6.619 -7.423 1.00 83.94 108 SER A O 1
ATOM 856 N N . VAL A 1 109 ? 2.628 5.294 -6.009 1.00 86.56 109 VAL A N 1
ATOM 857 C CA . VAL A 1 109 ? 3.626 6.310 -5.635 1.00 86.56 109 VAL A CA 1
ATOM 858 C C . VAL A 1 109 ? 4.445 6.785 -6.846 1.00 86.56 109 VAL A C 1
ATOM 860 O O . VAL A 1 109 ? 4.527 7.996 -7.050 1.00 86.56 109 VAL A O 1
ATOM 863 N N . PRO A 1 110 ? 5.011 5.907 -7.701 1.00 79.06 110 PRO A N 1
ATOM 864 C CA . PRO A 1 110 ? 5.677 6.354 -8.924 1.00 79.06 110 PRO A CA 1
ATOM 865 C C . PRO A 1 110 ? 4.747 7.093 -9.882 1.00 79.06 110 PRO A C 1
ATOM 867 O O . PRO A 1 110 ? 5.151 8.104 -10.448 1.00 79.06 110 PRO A O 1
ATOM 870 N N . TRP A 1 111 ? 3.509 6.619 -10.044 1.00 84.44 111 TRP A N 1
ATOM 871 C CA . TRP A 1 111 ? 2.536 7.274 -10.914 1.00 84.44 111 TRP A CA 1
ATOM 872 C C . TRP A 1 111 ? 2.197 8.688 -10.419 1.00 84.44 111 TRP A C 1
ATOM 874 O O . TRP A 1 111 ? 2.231 9.636 -11.201 1.00 84.44 111 TRP A O 1
ATOM 884 N N . LEU A 1 112 ? 1.949 8.856 -9.114 1.00 87.38 112 LEU A N 1
ATOM 885 C CA . LEU A 1 112 ? 1.707 10.157 -8.480 1.00 87.38 112 LEU A CA 1
ATOM 886 C C . LEU A 1 112 ? 2.929 11.079 -8.590 1.00 87.38 112 LEU A C 1
ATOM 888 O O . LEU A 1 112 ? 2.779 12.267 -8.881 1.00 87.38 112 LEU A O 1
ATOM 892 N N . ALA A 1 113 ? 4.139 10.537 -8.416 1.00 85.19 113 ALA A N 1
ATOM 893 C CA . ALA A 1 113 ? 5.381 11.288 -8.584 1.00 85.19 113 ALA A CA 1
ATOM 894 C C . ALA A 1 113 ? 5.540 11.833 -10.015 1.00 85.19 113 ALA A C 1
ATOM 896 O O . ALA A 1 113 ? 6.023 12.950 -10.196 1.00 85.19 113 ALA A O 1
ATOM 897 N N . GLU A 1 114 ? 5.105 11.074 -11.026 1.00 83.44 114 GLU A N 1
ATOM 898 C CA . GLU A 1 114 ? 5.109 11.504 -12.429 1.00 83.44 114 GLU A CA 1
ATOM 899 C C . GLU A 1 114 ? 4.057 12.590 -12.726 1.00 83.44 114 GLU A C 1
ATOM 901 O O . GLU A 1 114 ? 4.290 13.421 -13.604 1.00 83.44 114 GLU A O 1
ATOM 906 N N . GLN A 1 115 ? 2.941 12.644 -11.983 1.00 85.62 115 GLN A N 1
ATOM 907 C CA . GLN A 1 115 ? 1.943 13.716 -12.137 1.00 85.62 115 GLN A CA 1
ATOM 908 C C . GLN A 1 115 ? 2.479 15.083 -11.690 1.00 85.62 115 GLN A C 1
ATOM 910 O O . GLN A 1 115 ? 2.177 16.101 -12.312 1.00 85.62 115 GLN A O 1
ATOM 915 N N . GLY A 1 116 ? 3.241 15.123 -10.591 1.00 82.38 116 GLY A N 1
ATOM 916 C CA . GLY A 1 116 ? 3.931 16.327 -10.110 1.00 82.38 116 GLY A CA 1
ATOM 917 C C . GLY A 1 116 ? 3.041 17.500 -9.666 1.00 82.38 116 GLY A C 1
ATOM 918 O O . GLY A 1 116 ? 3.560 18.596 -9.462 1.00 82.38 116 GLY A O 1
ATOM 919 N N . SER A 1 117 ? 1.725 17.308 -9.528 1.00 89.56 117 SER A N 1
ATOM 920 C CA . SER A 1 117 ? 0.814 18.321 -8.972 1.00 89.56 117 SER A CA 1
ATOM 921 C C . SER A 1 117 ? 0.889 18.359 -7.443 1.00 89.56 117 SER A C 1
ATOM 923 O O . SER A 1 117 ? 1.204 17.345 -6.824 1.00 89.56 117 SER A O 1
ATOM 925 N N . ASP A 1 118 ? 0.549 19.494 -6.822 1.00 90.12 118 ASP A N 1
ATOM 926 C CA . ASP A 1 118 ? 0.546 19.627 -5.354 1.00 90.12 118 A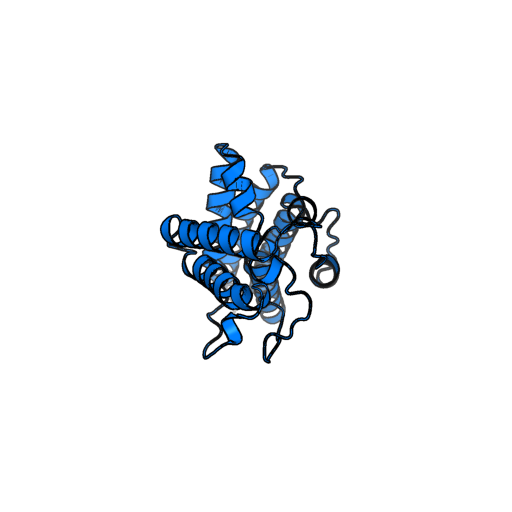SP A CA 1
ATOM 927 C C . ASP A 1 118 ? -0.329 18.552 -4.687 1.00 90.12 118 ASP A C 1
ATOM 929 O O . ASP A 1 118 ? 0.098 17.903 -3.736 1.00 90.12 118 ASP A O 1
ATOM 933 N N . GLN A 1 119 ? -1.509 18.287 -5.256 1.00 88.81 119 GLN A N 1
ATOM 934 C CA . GLN A 1 119 ? -2.425 17.249 -4.780 1.00 88.81 119 GLN A CA 1
ATOM 935 C C . GLN A 1 119 ? -1.836 15.837 -4.928 1.00 88.81 119 GLN A C 1
ATOM 937 O O . GLN A 1 119 ? -2.011 14.999 -4.047 1.00 88.81 119 GLN A O 1
ATOM 942 N N . ALA A 1 120 ? -1.112 15.557 -6.018 1.00 88.88 120 ALA A N 1
ATOM 943 C CA . ALA A 1 120 ? -0.444 14.268 -6.199 1.00 88.88 120 ALA A CA 1
ATOM 944 C C . ALA A 1 120 ? 0.745 14.099 -5.241 1.00 88.88 120 ALA A C 1
ATOM 946 O O . ALA A 1 120 ? 0.965 13.005 -4.727 1.00 88.88 120 ALA A O 1
ATOM 947 N N . ILE A 1 121 ? 1.487 15.176 -4.968 1.00 89.69 121 ILE A N 1
ATOM 948 C CA . ILE A 1 121 ? 2.579 15.187 -3.988 1.00 89.69 121 ILE A CA 1
ATOM 949 C C . ILE A 1 121 ? 2.032 14.924 -2.582 1.00 89.69 121 ILE A C 1
ATOM 951 O O . ILE A 1 121 ? 2.609 14.125 -1.846 1.00 89.69 121 ILE A O 1
ATOM 955 N N . GLU A 1 122 ? 0.915 15.555 -2.220 1.00 90.81 122 GLU A N 1
ATOM 956 C CA . GLU A 1 122 ? 0.248 15.356 -0.932 1.00 90.81 122 GLU A CA 1
ATOM 957 C C . GLU A 1 122 ? -0.306 13.932 -0.793 1.00 90.81 122 GLU A C 1
ATOM 959 O O . GLU A 1 122 ? -0.033 13.258 0.200 1.00 90.81 122 GLU A O 1
ATOM 964 N N . ALA A 1 123 ? -0.992 13.420 -1.819 1.00 91.00 123 ALA A N 1
ATOM 965 C CA . ALA A 1 123 ? -1.472 12.040 -1.843 1.00 91.00 123 ALA A CA 1
ATOM 966 C C . ALA A 1 123 ? -0.316 11.030 -1.739 1.00 91.00 123 ALA A C 1
ATOM 968 O O . ALA A 1 123 ? -0.386 10.069 -0.974 1.00 91.00 123 ALA A O 1
ATOM 969 N N . MET A 1 124 ? 0.785 11.270 -2.456 1.00 90.75 124 MET A N 1
ATOM 970 C CA . MET A 1 124 ? 1.989 10.446 -2.379 1.00 90.75 124 MET A CA 1
ATOM 971 C C . MET A 1 124 ? 2.588 10.462 -0.970 1.00 90.75 124 MET A C 1
ATOM 973 O O . MET A 1 124 ? 2.921 9.402 -0.444 1.00 90.75 124 MET A O 1
ATOM 977 N N . ALA A 1 125 ? 2.721 11.637 -0.348 1.00 90.38 125 ALA A N 1
ATOM 978 C CA . ALA A 1 125 ? 3.228 11.758 1.017 1.00 90.38 125 ALA A CA 1
ATOM 979 C C . ALA A 1 125 ? 2.348 10.982 2.008 1.00 90.38 125 ALA A C 1
ATOM 981 O O . ALA A 1 125 ? 2.867 10.213 2.817 1.00 90.38 125 ALA A O 1
ATOM 982 N N . THR A 1 126 ? 1.028 11.107 1.880 1.00 92.00 126 THR A N 1
ATOM 983 C CA . THR A 1 126 ? 0.057 10.386 2.707 1.00 92.00 126 THR A CA 1
ATOM 984 C C . THR A 1 126 ? 0.169 8.870 2.539 1.00 92.00 126 THR A C 1
ATOM 986 O O . THR A 1 126 ? 0.251 8.152 3.535 1.00 92.00 126 THR A O 1
ATOM 989 N N . LEU A 1 127 ? 0.268 8.367 1.303 1.00 89.75 127 LEU A N 1
ATOM 990 C CA . LEU A 1 127 ? 0.478 6.937 1.044 1.00 89.75 127 LEU A CA 1
ATOM 991 C C . LEU A 1 127 ? 1.801 6.432 1.623 1.00 89.75 127 LEU A C 1
ATOM 993 O O . LEU A 1 127 ? 1.847 5.332 2.164 1.00 89.75 127 LEU A O 1
ATOM 997 N N . LEU A 1 128 ? 2.873 7.222 1.545 1.00 87.62 128 LEU A N 1
ATOM 998 C CA . LEU A 1 128 ? 4.164 6.859 2.129 1.00 87.62 128 LEU A CA 1
ATOM 999 C C . LEU A 1 128 ? 4.091 6.766 3.656 1.00 87.62 128 LEU A C 1
ATOM 1001 O O . LEU A 1 128 ? 4.647 5.826 4.218 1.00 87.62 128 LEU A O 1
ATOM 1005 N N . THR A 1 129 ? 3.388 7.690 4.315 1.00 88.56 129 THR A N 1
ATOM 1006 C CA . THR A 1 129 ? 3.147 7.625 5.763 1.00 88.56 129 THR A CA 1
ATOM 1007 C C . THR A 1 129 ? 2.312 6.400 6.133 1.00 88.56 129 THR A C 1
ATOM 1009 O O . THR A 1 129 ? 2.702 5.648 7.020 1.00 88.56 129 THR A O 1
ATOM 1012 N N . LEU A 1 130 ? 1.218 6.135 5.411 1.00 88.25 130 LEU A N 1
ATOM 1013 C CA . LEU A 1 130 ? 0.427 4.911 5.592 1.00 88.25 130 LEU A CA 1
ATOM 1014 C C . LEU A 1 130 ? 1.286 3.653 5.397 1.00 88.25 130 LEU A C 1
ATOM 1016 O O . LEU A 1 130 ? 1.178 2.692 6.150 1.00 88.25 130 LEU A O 1
ATOM 1020 N N . GLY A 1 131 ? 2.177 3.662 4.406 1.00 83.06 131 GLY A N 1
ATOM 1021 C CA . GLY A 1 131 ? 3.089 2.560 4.122 1.00 83.06 131 GLY A CA 1
ATOM 1022 C C . GLY A 1 131 ? 4.122 2.318 5.219 1.00 83.06 131 GLY A C 1
ATOM 1023 O O . GLY A 1 131 ? 4.524 1.177 5.445 1.00 83.06 131 GLY A O 1
ATOM 1024 N N . GLU A 1 132 ? 4.556 3.375 5.903 1.00 82.38 132 GLU A N 1
ATOM 1025 C CA . GLU A 1 132 ? 5.441 3.285 7.064 1.00 82.38 132 GLU A CA 1
ATOM 1026 C C . GLU A 1 132 ? 4.725 2.647 8.261 1.00 82.38 132 GLU A C 1
ATOM 1028 O O . GLU A 1 132 ? 5.262 1.712 8.862 1.00 82.38 132 GLU A O 1
ATOM 1033 N N . ASP A 1 133 ? 3.495 3.077 8.545 1.00 82.94 133 ASP A N 1
ATOM 1034 C CA . ASP A 1 133 ? 2.676 2.543 9.642 1.00 82.94 133 ASP A CA 1
ATOM 1035 C C . ASP A 1 133 ? 2.293 1.071 9.412 1.00 82.94 133 ASP A C 1
ATOM 1037 O O . ASP A 1 133 ? 2.275 0.254 10.339 1.00 82.94 133 ASP A O 1
ATOM 1041 N N . HIS A 1 134 ? 2.062 0.710 8.149 1.00 78.69 134 HIS A N 1
ATOM 1042 C CA . HIS A 1 134 ? 1.701 -0.641 7.714 1.00 78.69 134 HIS A CA 1
ATOM 1043 C C . HIS A 1 134 ? 2.871 -1.479 7.240 1.00 78.69 134 HIS A C 1
ATOM 1045 O O . HIS A 1 134 ? 2.662 -2.522 6.615 1.00 78.69 134 HIS A O 1
ATOM 1051 N N . ARG A 1 135 ? 4.102 -1.050 7.532 1.00 65.56 135 ARG A N 1
ATOM 1052 C CA . ARG A 1 135 ? 5.298 -1.758 7.096 1.00 65.56 135 ARG A CA 1
ATOM 1053 C C . ARG A 1 135 ? 5.140 -3.254 7.395 1.00 65.56 135 ARG A C 1
ATOM 1055 O O . ARG A 1 135 ? 4.961 -3.613 8.566 1.00 65.56 135 ARG A O 1
ATOM 1062 N N . PRO A 1 136 ? 5.221 -4.134 6.377 1.00 53.12 136 PRO A N 1
ATOM 1063 C CA . PRO A 1 136 ? 5.245 -5.559 6.633 1.00 53.12 136 PRO A CA 1
ATOM 1064 C C . PRO A 1 136 ? 6.401 -5.805 7.597 1.00 53.12 136 PRO A C 1
ATOM 1066 O O . PRO A 1 136 ? 7.527 -5.347 7.354 1.00 53.12 136 PRO A O 1
ATOM 1069 N N . ALA A 1 137 ? 6.117 -6.447 8.735 1.00 43.59 137 ALA A N 1
ATOM 1070 C CA . ALA A 1 137 ? 7.175 -6.861 9.643 1.00 43.59 137 ALA A CA 1
ATOM 1071 C C . ALA A 1 137 ? 8.231 -7.579 8.789 1.00 43.59 137 ALA A C 1
ATOM 1073 O O . ALA A 1 137 ? 7.844 -8.386 7.939 1.00 43.59 137 ALA A O 1
ATOM 1074 N N . PRO A 1 138 ? 9.529 -7.243 8.921 1.00 41.53 138 PRO A N 1
ATOM 1075 C CA . PRO A 1 138 ? 10.552 -7.879 8.108 1.00 41.53 138 PRO A CA 1
ATOM 1076 C C . PRO A 1 138 ? 10.363 -9.384 8.245 1.00 41.53 138 PRO A C 1
ATOM 1078 O O . PRO A 1 138 ? 10.384 -9.879 9.371 1.00 41.53 138 PRO A O 1
ATOM 1081 N N . LEU A 1 139 ? 10.126 -10.082 7.129 1.00 38.06 139 LEU A N 1
ATOM 1082 C CA . LEU A 1 139 ? 10.142 -11.539 7.113 1.00 38.06 139 LEU A CA 1
ATOM 1083 C C . LEU A 1 139 ? 11.528 -11.939 7.623 1.00 38.06 139 LEU A C 1
ATOM 1085 O O . LEU A 1 139 ? 12.564 -11.699 6.996 1.00 38.06 139 LEU A O 1
ATOM 1089 N N . LEU A 1 140 ? 11.536 -12.354 8.886 1.00 35.41 140 LEU A N 1
ATOM 1090 C CA . LEU A 1 140 ? 12.718 -12.701 9.639 1.00 35.41 140 LEU A CA 1
ATOM 1091 C C . LEU A 1 140 ? 13.270 -13.977 9.006 1.00 35.41 140 LEU A C 1
ATOM 1093 O O . LEU A 1 140 ? 12.663 -15.018 9.204 1.00 35.41 140 LEU A O 1
ATOM 1097 N N . SER A 1 141 ? 14.449 -13.881 8.375 1.00 34.25 141 SER A N 1
ATOM 1098 C CA . SER A 1 141 ? 15.525 -14.898 8.373 1.00 34.25 141 SER A CA 1
ATOM 1099 C C . SER A 1 141 ? 16.060 -15.462 7.044 1.00 34.25 141 SER A C 1
ATOM 1101 O O . SER A 1 141 ? 16.981 -16.278 7.107 1.00 34.25 141 SER A O 1
ATOM 1103 N N . GLY A 1 142 ? 15.657 -14.994 5.857 1.00 45.31 142 GLY A N 1
ATOM 1104 C CA . GLY A 1 142 ? 16.290 -15.509 4.628 1.00 45.31 142 GLY A CA 1
ATOM 1105 C C . GLY A 1 142 ? 15.858 -14.891 3.299 1.00 45.31 142 GLY A C 1
ATOM 1106 O O . GLY A 1 142 ? 15.520 -13.709 3.224 1.00 45.31 142 GLY A O 1
ATOM 1107 N N . ASP A 1 143 ? 15.868 -15.724 2.251 1.00 40.12 143 ASP A N 1
ATOM 1108 C CA . ASP A 1 143 ? 15.338 -15.447 0.903 1.00 40.12 143 ASP A CA 1
ATOM 1109 C C . ASP A 1 143 ? 13.825 -15.120 0.909 1.00 40.12 143 ASP A C 1
ATOM 1111 O O . ASP A 1 143 ? 13.246 -14.808 -0.116 1.00 40.12 143 ASP A O 1
ATOM 1115 N N . GLU A 1 144 ? 13.170 -15.115 2.069 1.00 42.75 144 GLU A N 1
ATOM 1116 C CA . GLU A 1 144 ? 11.748 -14.804 2.278 1.00 42.75 144 GLU A CA 1
ATOM 1117 C C . GLU A 1 144 ? 11.382 -13.351 1.908 1.00 42.75 144 GLU A C 1
ATOM 1119 O O . GLU A 1 144 ? 10.236 -13.052 1.593 1.00 42.75 144 GLU A O 1
ATOM 1124 N N . GLY A 1 145 ? 12.360 -12.436 1.859 1.00 40.25 145 GLY A N 1
ATOM 1125 C CA . GLY A 1 145 ? 12.166 -11.078 1.323 1.00 40.25 145 GLY A CA 1
ATOM 1126 C C . GLY A 1 145 ? 12.020 -11.016 -0.209 1.00 40.25 145 GLY A C 1
ATOM 1127 O O . GLY A 1 145 ? 11.670 -9.965 -0.758 1.00 40.25 145 GLY A O 1
ATOM 1128 N N . LEU A 1 146 ? 12.290 -12.134 -0.892 1.00 42.09 146 LEU A N 1
ATOM 1129 C CA . LEU A 1 146 ? 12.225 -12.317 -2.342 1.00 42.09 146 LEU A CA 1
ATOM 1130 C C . LEU A 1 146 ? 10.855 -12.824 -2.808 1.00 42.09 146 LEU A C 1
ATOM 1132 O O . LEU A 1 146 ? 10.747 -13.308 -3.921 1.00 42.09 146 LEU A O 1
ATOM 1136 N N . PHE A 1 147 ? 9.793 -12.719 -2.020 1.00 44.62 147 PHE A N 1
ATOM 1137 C CA . PHE A 1 147 ? 8.445 -13.025 -2.500 1.00 44.62 147 PHE A CA 1
ATOM 1138 C C . PHE A 1 147 ? 7.534 -11.819 -2.282 1.00 44.62 147 PHE A C 1
ATOM 1140 O O . PHE A 1 147 ? 7.748 -11.063 -1.325 1.00 44.62 147 PHE A O 1
ATOM 1147 N N . PRO A 1 148 ? 6.590 -11.545 -3.203 1.00 42.56 148 PRO A N 1
ATOM 1148 C CA . PRO A 1 148 ? 5.594 -10.518 -2.950 1.00 42.56 148 PRO A CA 1
ATOM 1149 C C . PRO A 1 148 ? 4.901 -10.869 -1.632 1.00 42.56 148 PRO A C 1
ATOM 1151 O O . PRO A 1 148 ? 4.617 -12.046 -1.400 1.00 42.56 148 PRO A O 1
ATOM 1154 N N . PRO A 1 149 ? 4.649 -9.908 -0.738 1.00 39.66 149 PRO A N 1
ATOM 1155 C CA . PRO A 1 149 ? 3.823 -10.227 0.409 1.00 39.66 149 PRO A CA 1
ATOM 1156 C C . PRO A 1 149 ? 2.440 -10.704 -0.099 1.00 39.66 149 PRO A C 1
ATOM 1158 O O . PRO A 1 149 ? 1.970 -10.324 -1.175 1.00 39.66 149 PRO A O 1
ATOM 1161 N N . GLY A 1 150 ? 1.900 -11.734 0.561 1.00 38.28 150 GLY A N 1
ATOM 1162 C CA . GLY A 1 150 ? 0.749 -12.507 0.074 1.00 38.28 150 GLY A CA 1
ATOM 1163 C C . GLY A 1 150 ? 1.069 -13.711 -0.829 1.00 38.28 150 GLY A C 1
ATOM 1164 O O . GLY A 1 150 ? 0.192 -14.553 -1.019 1.00 38.28 150 GLY A O 1
ATOM 1165 N N . GLU A 1 151 ? 2.300 -13.857 -1.321 1.00 36.47 151 GLU A N 1
ATOM 1166 C CA . GLU A 1 151 ? 2.807 -15.123 -1.854 1.00 36.47 151 GLU A CA 1
ATOM 1167 C C . GLU A 1 151 ? 3.701 -15.797 -0.804 1.00 36.47 151 GLU A C 1
ATOM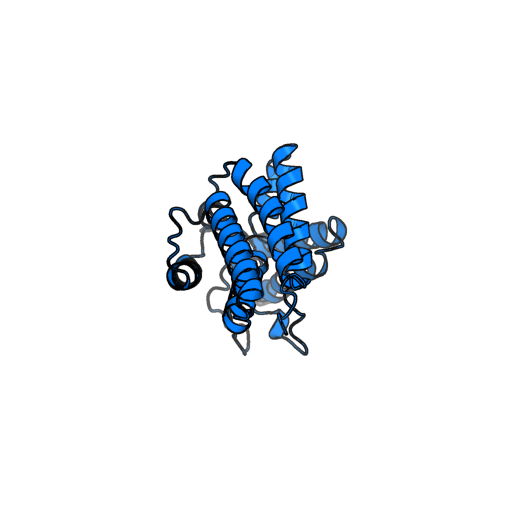 1169 O O . GLU A 1 151 ? 4.888 -15.498 -0.685 1.00 36.47 151 GLU A O 1
ATOM 1174 N N . ASP A 1 152 ? 3.140 -16.759 -0.064 1.00 38.81 152 ASP A N 1
ATOM 1175 C CA . ASP A 1 152 ? 3.893 -17.684 0.802 1.00 38.81 152 ASP A CA 1
ATOM 1176 C C . ASP A 1 152 ? 4.661 -18.727 -0.043 1.00 38.81 152 ASP A C 1
ATOM 1178 O O . ASP A 1 152 ? 4.592 -19.943 0.167 1.00 38.81 152 ASP A O 1
ATOM 1182 N N . SER A 1 153 ? 5.361 -18.263 -1.071 1.00 37.09 153 SER A N 1
ATOM 1183 C CA . SER A 1 153 ? 6.142 -19.091 -1.977 1.00 37.09 153 SER A CA 1
ATOM 1184 C C . SER A 1 153 ? 7.514 -19.349 -1.343 1.00 37.09 153 SER A C 1
ATOM 1186 O O . SER A 1 153 ? 8.307 -18.438 -1.162 1.00 37.09 153 SER A O 1
ATOM 1188 N N . TYR A 1 154 ? 7.823 -20.603 -1.001 1.00 32.69 154 TYR A N 1
ATOM 1189 C CA . TYR A 1 154 ? 9.175 -21.043 -0.623 1.00 32.69 154 TYR A CA 1
ATOM 1190 C C . TYR A 1 154 ? 9.789 -21.833 -1.787 1.00 32.69 154 TYR A C 1
ATOM 1192 O O . TYR A 1 154 ? 9.263 -22.884 -2.160 1.00 32.69 154 TYR A O 1
ATOM 1200 N N . GLY A 1 155 ? 10.917 -21.383 -2.350 1.00 39.34 155 GLY A N 1
ATOM 1201 C CA . GLY A 1 155 ? 11.653 -22.163 -3.354 1.00 39.34 155 GLY A CA 1
ATOM 1202 C C . GLY A 1 155 ? 12.563 -21.349 -4.282 1.00 39.34 155 GLY A C 1
ATOM 1203 O O . GLY A 1 155 ? 12.573 -20.125 -4.219 1.00 39.34 155 GLY A O 1
ATOM 1204 N N . PRO A 1 156 ? 13.356 -22.011 -5.145 1.00 46.75 156 PRO A N 1
ATOM 1205 C CA . PRO A 1 156 ? 14.126 -21.327 -6.180 1.00 46.75 156 PRO A CA 1
ATOM 1206 C C . PRO A 1 156 ? 13.193 -20.579 -7.143 1.00 46.75 156 PRO A C 1
ATOM 1208 O O . PRO A 1 156 ? 12.130 -21.093 -7.493 1.00 46.75 156 PRO A O 1
ATOM 1211 N N . LEU A 1 157 ? 13.612 -19.390 -7.590 1.00 51.97 157 LEU A N 1
ATOM 1212 C CA . LEU A 1 157 ? 12.937 -18.626 -8.644 1.00 51.97 157 LEU A CA 1
ATOM 1213 C C . LEU A 1 157 ? 12.960 -19.448 -9.944 1.00 51.97 157 LEU A C 1
ATOM 1215 O O . LEU A 1 157 ? 13.935 -19.434 -10.697 1.00 51.97 157 LEU A O 1
ATOM 1219 N N . ASP A 1 158 ? 11.911 -20.230 -10.182 1.00 50.97 158 ASP A N 1
ATOM 1220 C CA . ASP A 1 158 ? 11.709 -20.922 -11.452 1.00 50.97 158 ASP A CA 1
ATOM 1221 C C . ASP A 1 158 ? 11.485 -19.885 -12.563 1.00 50.97 158 ASP A C 1
ATOM 1223 O O . ASP A 1 158 ? 10.833 -18.870 -12.346 1.00 50.97 158 ASP A O 1
ATOM 1227 N N . ARG A 1 159 ? 11.927 -20.182 -13.794 1.00 49.19 159 ARG A N 1
ATOM 1228 C CA . ARG A 1 159 ? 11.691 -19.376 -15.020 1.00 49.19 159 ARG A CA 1
ATOM 1229 C C . ARG A 1 159 ? 10.212 -19.220 -15.429 1.00 49.19 159 ARG A C 1
ATOM 1231 O O . ARG A 1 159 ? 9.921 -18.864 -16.571 1.00 49.19 159 ARG A O 1
ATOM 1238 N N . ARG A 1 160 ? 9.266 -19.540 -14.544 1.00 47.47 160 ARG A N 1
ATOM 1239 C CA . ARG A 1 160 ? 7.868 -19.127 -14.710 1.00 47.47 160 ARG A CA 1
ATOM 1240 C C . ARG A 1 160 ? 7.838 -17.603 -14.825 1.00 47.47 160 ARG A C 1
ATOM 1242 O O . ARG A 1 160 ? 8.792 -16.981 -14.357 1.00 47.47 160 ARG A O 1
ATOM 1249 N N . PRO A 1 161 ? 6.852 -17.018 -15.529 1.00 46.50 161 PRO A N 1
ATOM 1250 C CA . PRO A 1 161 ? 6.884 -15.593 -15.801 1.00 46.50 161 PRO A CA 1
ATOM 1251 C C . PRO A 1 161 ? 7.029 -14.891 -14.453 1.00 46.50 161 PRO A C 1
ATOM 1253 O O . PRO A 1 161 ? 6.200 -15.039 -13.561 1.00 46.50 161 PRO A O 1
ATOM 1256 N N . LEU A 1 162 ? 8.194 -14.271 -14.259 1.00 49.62 162 LEU A N 1
ATOM 1257 C CA . LEU A 1 162 ? 8.417 -13.357 -13.158 1.00 49.62 162 LEU A CA 1
ATOM 1258 C C . LEU A 1 162 ? 7.565 -12.175 -13.544 1.00 49.62 162 LEU A C 1
ATOM 1260 O O . LEU A 1 162 ? 8.015 -11.291 -14.278 1.00 49.62 162 LEU A O 1
ATOM 1264 N N . ASP A 1 163 ? 6.295 -12.266 -13.173 1.00 51.19 163 ASP A N 1
ATOM 1265 C CA . ASP A 1 163 ? 5.327 -11.242 -13.469 1.00 51.19 163 ASP A CA 1
ATOM 1266 C C . ASP A 1 163 ? 5.923 -9.944 -12.940 1.00 51.19 163 ASP A C 1
ATOM 1268 O O . ASP A 1 163 ? 6.510 -9.877 -11.854 1.00 51.19 163 ASP A O 1
ATOM 1272 N N . SER A 1 164 ? 5.862 -8.921 -13.781 1.00 48.00 164 SER A N 1
ATOM 1273 C CA . SER A 1 164 ? 6.586 -7.657 -13.657 1.00 48.00 164 SER A CA 1
ATOM 1274 C C . SER A 1 164 ? 6.406 -6.978 -12.280 1.00 48.00 164 SER A 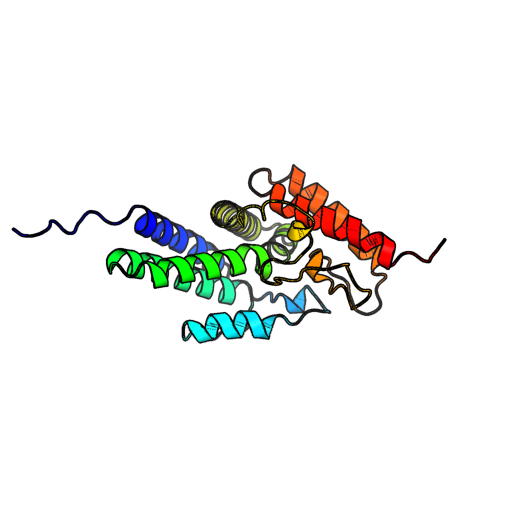C 1
ATOM 1276 O O . SER A 1 164 ? 7.234 -6.199 -11.817 1.00 48.00 164 SER A O 1
ATOM 1278 N N . VAL A 1 165 ? 5.366 -7.386 -11.570 1.00 51.41 165 VAL A N 1
ATOM 1279 C CA . VAL A 1 165 ? 4.892 -7.020 -10.234 1.00 51.41 165 VAL A CA 1
ATOM 1280 C C . VAL A 1 165 ? 5.825 -7.431 -9.118 1.00 51.41 165 VAL A C 1
ATOM 1282 O O . VAL A 1 165 ? 5.959 -6.694 -8.145 1.00 51.41 165 VAL A O 1
ATOM 1285 N N . TRP A 1 166 ? 6.513 -8.567 -9.255 1.00 55.78 166 TRP A N 1
ATOM 1286 C CA . TRP A 1 166 ? 7.436 -9.052 -8.231 1.00 55.78 166 TRP A CA 1
ATOM 1287 C C . TRP A 1 166 ? 8.455 -7.974 -7.836 1.00 55.78 166 TRP A C 1
ATOM 1289 O O . TRP A 1 166 ? 8.816 -7.789 -6.672 1.00 55.78 166 TRP A O 1
ATOM 1299 N N . CYS A 1 167 ? 8.834 -7.205 -8.849 1.00 58.81 167 CYS A N 1
ATOM 1300 C CA . CYS A 1 167 ? 9.776 -6.110 -8.826 1.00 58.81 167 CYS A CA 1
ATOM 1301 C C . CYS A 1 167 ? 9.108 -4.728 -8.860 1.00 58.81 167 CYS A C 1
ATOM 1303 O O . CYS A 1 167 ? 9.824 -3.734 -8.916 1.00 58.81 167 CYS A O 1
ATOM 1305 N N . GLY A 1 168 ? 7.777 -4.636 -8.946 1.00 60.09 168 GLY A N 1
ATOM 1306 C CA . GLY A 1 168 ? 7.055 -3.411 -9.319 1.00 60.09 168 GLY A CA 1
ATOM 1307 C C . GLY A 1 168 ? 7.448 -2.848 -10.696 1.00 60.09 168 GLY A C 1
ATOM 1308 O O . GLY A 1 168 ? 7.163 -1.694 -11.014 1.00 60.09 168 GLY A O 1
ATOM 1309 N N . ALA A 1 169 ? 8.159 -3.623 -11.516 1.00 59.03 169 ALA A N 1
ATOM 1310 C CA . ALA A 1 169 ? 8.586 -3.202 -12.835 1.00 59.03 169 ALA A CA 1
ATOM 1311 C C . ALA A 1 169 ? 7.362 -3.104 -13.752 1.00 59.03 169 ALA A C 1
ATOM 1313 O O . ALA A 1 169 ? 6.548 -4.017 -13.836 1.00 59.03 169 ALA A O 1
ATOM 1314 N N . TRP A 1 170 ? 7.226 -1.992 -14.465 1.00 68.25 170 TRP A N 1
ATOM 1315 C CA . TRP A 1 170 ? 6.217 -1.860 -15.511 1.00 68.25 170 TRP A CA 1
ATOM 1316 C C . TRP A 1 170 ? 6.845 -2.366 -16.797 1.00 68.25 170 TRP A C 1
ATOM 1318 O O . TRP A 1 170 ? 7.701 -1.682 -17.358 1.00 68.25 170 TRP A O 1
ATOM 1328 N N . ILE A 1 171 ? 6.497 -3.579 -17.220 1.00 66.44 171 ILE A N 1
ATOM 1329 C CA . ILE A 1 171 ? 7.037 -4.192 -18.439 1.00 66.44 171 ILE A CA 1
ATOM 1330 C C . ILE A 1 171 ? 5.904 -4.230 -19.469 1.00 66.44 171 ILE A C 1
ATOM 1332 O O . ILE A 1 171 ? 4.979 -5.018 -19.310 1.00 66.44 171 ILE A O 1
ATOM 1336 N N . PRO A 1 172 ? 5.912 -3.377 -20.503 1.00 64.25 172 PRO A N 1
ATOM 1337 C CA . PRO A 1 172 ? 4.936 -3.456 -21.583 1.00 64.25 172 PRO A CA 1
ATOM 1338 C C . PRO A 1 172 ? 5.049 -4.773 -22.359 1.00 64.25 172 PRO A C 1
ATOM 1340 O O . PRO A 1 172 ? 6.118 -5.380 -22.437 1.00 64.25 172 PRO A O 1
ATOM 1343 N N . GLU A 1 173 ? 3.955 -5.212 -22.983 1.00 64.88 173 GLU A N 1
ATOM 1344 C CA . GLU A 1 173 ? 3.995 -6.341 -23.918 1.00 64.88 173 GLU A CA 1
ATOM 1345 C C . GLU A 1 173 ? 5.008 -6.085 -25.049 1.00 64.88 173 GLU A C 1
ATOM 1347 O O . GLU A 1 173 ? 5.040 -5.012 -25.654 1.00 64.88 173 GLU A O 1
ATOM 1352 N N . GLY A 1 174 ? 5.874 -7.069 -25.311 1.00 68.06 174 GLY A N 1
ATOM 1353 C CA . GLY A 1 174 ? 6.924 -6.979 -26.329 1.00 68.06 174 GLY A CA 1
ATOM 1354 C C . GLY A 1 174 ? 8.148 -6.135 -25.947 1.00 68.06 174 GLY A C 1
ATOM 1355 O O . GLY A 1 174 ? 9.065 -6.023 -26.762 1.00 68.06 174 GLY A O 1
ATOM 1356 N N . ALA A 1 175 ? 8.194 -5.558 -24.742 1.00 74.12 175 ALA A N 1
ATOM 1357 C CA . ALA A 1 175 ? 9.374 -4.862 -24.238 1.00 74.12 175 ALA A CA 1
ATOM 1358 C C . ALA A 1 175 ? 10.457 -5.838 -23.749 1.00 74.12 175 ALA A C 1
ATOM 1360 O O . ALA A 1 175 ? 10.163 -6.981 -23.404 1.00 74.12 175 ALA A O 1
ATOM 1361 N N . ASP A 1 176 ? 11.710 -5.376 -23.694 1.00 81.81 176 ASP A N 1
ATOM 1362 C CA . ASP A 1 176 ? 12.826 -6.136 -23.123 1.00 81.81 176 ASP A CA 1
ATOM 1363 C C . ASP A 1 176 ? 12.718 -6.176 -21.583 1.00 81.81 176 ASP A C 1
ATOM 1365 O O . ASP A 1 176 ? 12.900 -5.136 -20.931 1.00 81.81 176 ASP A O 1
ATOM 1369 N N . PRO A 1 177 ? 12.453 -7.348 -20.968 1.00 78.69 177 PRO A N 1
ATOM 1370 C CA . PRO A 1 177 ? 12.319 -7.452 -19.519 1.00 78.69 177 PRO A CA 1
ATOM 1371 C C . PRO A 1 177 ? 13.590 -7.039 -18.772 1.00 78.69 177 PRO A C 1
ATOM 1373 O O . PRO A 1 177 ? 13.493 -6.409 -17.720 1.00 78.69 177 PRO A O 1
ATOM 1376 N N . ALA A 1 178 ? 14.780 -7.329 -19.313 1.00 81.56 178 ALA A N 1
ATOM 1377 C CA . ALA A 1 178 ? 16.043 -6.998 -18.656 1.00 81.56 178 ALA A CA 1
ATOM 1378 C C . ALA A 1 178 ? 16.230 -5.476 -18.562 1.00 81.56 178 ALA A C 1
ATOM 1380 O O . ALA A 1 178 ? 16.553 -4.940 -17.498 1.00 81.56 178 ALA A O 1
ATOM 1381 N N . GLN A 1 179 ? 15.940 -4.755 -19.648 1.00 82.75 179 GLN A N 1
ATOM 1382 C CA . GLN A 1 179 ? 15.982 -3.294 -19.657 1.00 82.75 179 GLN A CA 1
ATOM 1383 C C . GLN A 1 179 ? 15.001 -2.694 -18.639 1.00 82.75 179 GLN A C 1
ATOM 1385 O O . GLN A 1 179 ? 15.367 -1.791 -17.881 1.00 82.75 179 GLN A O 1
ATOM 1390 N N . HIS A 1 180 ? 13.766 -3.194 -18.594 1.00 79.44 180 HIS A N 1
ATOM 1391 C CA . HIS A 1 180 ? 12.746 -2.670 -17.688 1.00 79.44 180 HIS A CA 1
ATOM 1392 C C . HIS A 1 180 ? 13.031 -2.990 -16.216 1.00 79.44 180 HIS A C 1
ATOM 1394 O O . HIS A 1 180 ? 12.832 -2.125 -15.365 1.00 79.44 180 HIS A O 1
ATOM 1400 N N . LEU A 1 181 ? 13.566 -4.174 -15.904 1.00 80.44 181 LEU A N 1
ATOM 1401 C CA . LEU A 1 181 ? 14.026 -4.514 -14.555 1.00 80.44 181 LEU A CA 1
ATOM 1402 C C . LEU A 1 181 ? 15.186 -3.616 -14.109 1.00 80.44 181 LEU A C 1
ATOM 1404 O O . LEU A 1 181 ? 15.199 -3.152 -12.970 1.00 80.44 181 LEU A O 1
ATOM 1408 N N . ALA A 1 182 ? 16.128 -3.297 -15.002 1.00 85.56 182 ALA A N 1
ATOM 1409 C CA . ALA A 1 182 ? 17.219 -2.373 -14.694 1.00 85.56 182 ALA A CA 1
ATOM 1410 C C . ALA A 1 182 ? 16.706 -0.940 -14.449 1.00 85.56 182 ALA A C 1
ATOM 1412 O O . ALA A 1 182 ? 17.163 -0.255 -13.528 1.00 85.56 182 ALA A O 1
ATOM 1413 N N . MET A 1 183 ? 15.726 -0.489 -15.241 1.00 84.56 183 MET A N 1
ATOM 1414 C CA . MET A 1 183 ? 15.060 0.803 -15.044 1.00 84.56 183 MET A CA 1
ATOM 1415 C C . MET A 1 183 ? 14.276 0.848 -13.729 1.00 84.56 183 MET A C 1
ATOM 1417 O O . MET A 1 183 ? 14.403 1.822 -12.986 1.00 84.56 183 MET A O 1
ATOM 1421 N N . ALA A 1 184 ? 13.519 -0.206 -13.417 1.00 81.62 184 ALA A N 1
ATOM 1422 C CA . ALA A 1 184 ? 12.776 -0.340 -12.170 1.00 81.62 184 ALA A CA 1
ATOM 1423 C C . ALA A 1 184 ? 13.723 -0.344 -10.965 1.00 81.62 184 ALA A C 1
ATOM 1425 O O . ALA A 1 184 ? 13.542 0.464 -10.062 1.00 81.62 184 ALA A O 1
ATOM 1426 N N . LYS A 1 185 ? 14.810 -1.129 -10.997 1.00 87.88 185 LYS A N 1
ATOM 1427 C CA . LYS A 1 185 ? 15.853 -1.100 -9.960 1.00 87.88 185 LYS A CA 1
ATOM 1428 C C . LYS A 1 185 ? 16.353 0.320 -9.712 1.00 87.88 185 LYS A C 1
ATOM 1430 O O . LYS A 1 185 ? 16.364 0.781 -8.576 1.00 87.88 185 LYS A O 1
ATOM 1435 N N . LYS A 1 186 ? 16.746 1.027 -10.777 1.00 88.44 186 LYS A N 1
ATOM 1436 C CA . LYS A 1 186 ? 17.255 2.401 -10.675 1.00 88.44 186 LYS A CA 1
ATOM 1437 C C . LYS A 1 186 ? 16.210 3.353 -10.091 1.00 88.44 186 LYS A C 1
ATOM 1439 O O . LYS A 1 186 ? 16.564 4.238 -9.313 1.00 88.44 186 LYS A O 1
ATOM 1444 N N . ARG A 1 187 ? 14.940 3.186 -10.469 1.00 86.38 187 ARG A N 1
ATOM 1445 C CA . ARG A 1 187 ? 13.817 3.919 -9.878 1.00 86.38 187 ARG A CA 1
ATOM 1446 C C . ARG A 1 187 ? 13.749 3.626 -8.380 1.00 86.38 187 ARG A C 1
ATOM 1448 O O . ARG A 1 187 ? 13.824 4.559 -7.597 1.00 86.38 187 ARG A O 1
ATOM 1455 N N . TRP A 1 188 ? 13.711 2.369 -7.961 1.00 86.69 188 TRP A N 1
ATOM 1456 C CA . TRP A 1 188 ? 13.637 2.011 -6.542 1.00 86.69 188 TRP A CA 1
ATOM 1457 C C . TRP A 1 188 ? 14.825 2.504 -5.729 1.00 86.69 188 TRP A C 1
ATOM 1459 O O . TRP A 1 188 ? 14.620 3.079 -4.667 1.00 86.69 188 TRP A O 1
ATOM 1469 N N . ASP A 1 189 ? 16.042 2.403 -6.261 1.00 88.69 189 ASP A N 1
ATOM 1470 C CA . ASP A 1 189 ? 17.238 2.979 -5.640 1.00 88.69 189 ASP A CA 1
ATOM 1471 C C . ASP A 1 189 ? 17.089 4.495 -5.412 1.00 88.69 189 ASP A C 1
ATOM 1473 O O . ASP A 1 189 ? 17.548 5.022 -4.398 1.00 88.69 189 ASP A O 1
ATOM 1477 N N . HIS A 1 190 ? 16.420 5.210 -6.323 1.00 89.69 190 HIS A N 1
ATOM 1478 C CA . HIS A 1 190 ? 16.091 6.620 -6.127 1.00 89.69 190 HIS A CA 1
ATOM 1479 C C . HIS A 1 190 ? 15.077 6.819 -4.988 1.00 89.69 190 HIS A C 1
ATOM 1481 O O . HIS A 1 190 ? 15.309 7.664 -4.122 1.00 89.69 190 HIS A O 1
ATOM 1487 N N . PHE A 1 191 ? 14.010 6.016 -4.932 1.00 85.25 191 PHE A N 1
ATOM 1488 C CA . PHE A 1 191 ? 13.006 6.085 -3.860 1.00 85.25 191 PHE A CA 1
ATOM 1489 C C . PHE A 1 191 ? 13.587 5.741 -2.476 1.00 85.25 191 PHE A C 1
ATOM 1491 O O . PHE A 1 191 ? 13.209 6.373 -1.492 1.00 85.25 191 PHE A O 1
ATOM 1498 N N . VAL A 1 192 ? 14.570 4.835 -2.391 1.00 86.50 192 VAL A N 1
ATOM 1499 C CA . VAL A 1 192 ? 15.326 4.561 -1.151 1.00 86.50 192 VAL A CA 1
ATOM 1500 C C . VAL A 1 192 ? 15.951 5.839 -0.586 1.00 86.50 192 VAL A C 1
ATOM 1502 O O . VAL A 1 192 ? 15.916 6.060 0.622 1.00 86.50 192 VAL A O 1
ATOM 1505 N N . GLN A 1 193 ? 16.535 6.677 -1.449 1.00 88.19 193 GLN A N 1
ATOM 1506 C CA . GLN A 1 193 ? 17.186 7.922 -1.031 1.00 88.19 193 GLN A CA 1
ATOM 1507 C C . GLN A 1 193 ? 16.177 9.042 -0.766 1.00 88.19 193 GLN A C 1
ATOM 1509 O O . GLN A 1 193 ? 16.366 9.837 0.151 1.00 88.19 193 GLN A O 1
ATOM 1514 N N . ALA A 1 194 ? 15.121 9.114 -1.577 1.00 84.81 194 ALA A N 1
ATOM 1515 C CA . ALA A 1 194 ? 14.127 10.176 -1.505 1.00 84.81 194 ALA A CA 1
ATOM 1516 C C . ALA A 1 194 ? 13.167 10.021 -0.312 1.00 84.81 194 ALA A C 1
ATOM 1518 O O . ALA A 1 194 ? 12.709 11.030 0.223 1.00 84.81 194 ALA A O 1
ATOM 1519 N N . TYR A 1 195 ? 12.902 8.788 0.141 1.00 83.12 195 TYR A N 1
ATOM 1520 C CA . TYR A 1 195 ? 11.896 8.502 1.171 1.00 83.12 195 TYR A CA 1
ATOM 1521 C C . TYR A 1 195 ? 12.434 7.563 2.267 1.00 83.12 195 TYR A C 1
ATOM 1523 O O . TYR A 1 195 ? 12.139 6.366 2.268 1.00 83.12 195 TYR A O 1
ATOM 1531 N N . PRO A 1 196 ? 13.206 8.086 3.245 1.00 77.25 196 PRO A N 1
ATOM 1532 C CA . PRO A 1 196 ? 13.847 7.276 4.285 1.00 77.25 196 PRO A CA 1
ATOM 1533 C C . PRO A 1 196 ? 12.893 6.418 5.134 1.00 77.25 196 PRO A C 1
ATOM 1535 O O . PRO A 1 196 ? 13.262 5.302 5.498 1.00 77.25 196 PRO A O 1
ATOM 1538 N N . GLY A 1 197 ? 11.675 6.900 5.422 1.00 74.44 197 GLY A N 1
ATOM 1539 C CA . GLY A 1 197 ? 10.677 6.173 6.232 1.00 74.44 197 GLY A CA 1
ATOM 1540 C C . GLY A 1 197 ? 10.223 4.855 5.593 1.00 74.44 197 GLY A C 1
ATOM 1541 O O . GLY A 1 197 ? 10.075 3.836 6.264 1.00 74.44 197 GLY A O 1
ATOM 1542 N N . THR A 1 198 ? 10.143 4.825 4.261 1.00 76.81 198 THR A N 1
ATOM 1543 C CA . THR A 1 198 ? 9.782 3.640 3.466 1.00 76.81 198 THR A CA 1
ATOM 1544 C C . THR A 1 198 ? 10.978 3.030 2.728 1.00 76.81 198 THR A C 1
ATOM 1546 O O . THR A 1 198 ? 10.817 2.101 1.940 1.00 76.81 198 THR A O 1
ATOM 1549 N N . ALA A 1 199 ? 12.209 3.471 3.019 1.00 80.94 199 ALA A N 1
ATOM 1550 C CA . ALA A 1 199 ? 13.422 3.051 2.311 1.00 80.94 199 ALA A CA 1
ATOM 1551 C C . ALA A 1 199 ? 13.614 1.533 2.262 1.00 80.94 199 ALA A C 1
ATOM 1553 O O . ALA A 1 199 ? 14.118 1.010 1.271 1.00 80.94 199 ALA A O 1
ATOM 1554 N N . ARG A 1 200 ? 13.201 0.804 3.307 1.00 77.94 200 ARG A N 1
ATOM 1555 C CA . ARG A 1 200 ? 13.304 -0.659 3.304 1.00 77.94 200 ARG A CA 1
ATOM 1556 C C . ARG A 1 200 ? 12.434 -1.297 2.221 1.00 77.94 200 ARG A C 1
ATOM 1558 O O . ARG A 1 200 ? 12.913 -2.198 1.546 1.00 77.94 200 ARG A O 1
ATOM 1565 N N . PHE A 1 201 ? 11.201 -0.825 2.059 1.00 77.75 201 PHE A N 1
ATOM 1566 C CA . PHE A 1 201 ? 10.281 -1.330 1.044 1.00 77.75 201 PHE A CA 1
ATOM 1567 C C . PHE A 1 201 ? 10.872 -1.150 -0.359 1.00 77.75 201 PHE A C 1
ATOM 1569 O O . PHE A 1 201 ? 10.997 -2.109 -1.118 1.00 77.75 201 PHE A O 1
ATOM 1576 N N . TRP A 1 202 ? 11.349 0.061 -0.658 1.00 83.06 202 TRP A N 1
ATOM 1577 C CA . TRP A 1 202 ? 11.996 0.368 -1.935 1.00 83.06 202 TRP A CA 1
ATOM 1578 C C . TRP A 1 202 ? 13.268 -0.451 -2.152 1.00 83.06 202 TRP A C 1
ATOM 1580 O O . TRP A 1 202 ? 13.507 -0.948 -3.249 1.00 83.06 202 TRP A O 1
ATOM 1590 N N . TYR A 1 203 ? 14.067 -0.644 -1.103 1.00 83.75 203 TYR A N 1
ATOM 1591 C CA . TYR A 1 203 ? 15.267 -1.472 -1.165 1.00 83.75 203 TYR A CA 1
ATOM 1592 C C . TYR A 1 203 ? 14.935 -2.932 -1.490 1.00 83.75 203 TYR A C 1
ATOM 1594 O O . TYR A 1 203 ? 15.608 -3.542 -2.320 1.00 83.75 203 TYR A O 1
ATOM 1602 N N . ASP A 1 204 ? 13.894 -3.489 -0.869 1.00 78.38 204 ASP A N 1
ATOM 1603 C CA . ASP A 1 204 ? 13.480 -4.866 -1.123 1.00 78.38 204 ASP A CA 1
ATOM 1604 C C . ASP A 1 204 ? 12.994 -5.020 -2.582 1.00 78.38 204 ASP A C 1
ATOM 1606 O O . ASP A 1 204 ? 13.427 -5.949 -3.264 1.00 78.38 204 ASP A O 1
ATOM 1610 N N . LEU A 1 205 ? 12.232 -4.061 -3.130 1.00 78.12 205 LEU A N 1
ATOM 1611 C CA . LEU A 1 205 ? 11.869 -4.038 -4.560 1.00 78.12 205 LEU A CA 1
ATOM 1612 C C . LEU A 1 205 ? 13.091 -3.914 -5.490 1.00 78.12 205 LEU A C 1
ATOM 1614 O O . LEU A 1 205 ? 13.184 -4.624 -6.495 1.00 78.12 205 LEU A O 1
ATOM 1618 N N . ALA A 1 206 ? 14.058 -3.053 -5.154 1.00 83.06 206 ALA A N 1
ATOM 1619 C CA . ALA A 1 206 ? 15.306 -2.909 -5.907 1.00 83.06 206 ALA A CA 1
ATOM 1620 C C . ALA A 1 206 ? 16.102 -4.222 -5.939 1.00 83.06 206 ALA A C 1
ATOM 1622 O O . ALA A 1 206 ? 16.610 -4.629 -6.987 1.00 83.06 206 ALA A O 1
ATOM 1623 N N . ARG A 1 207 ? 16.171 -4.913 -4.798 1.00 82.19 207 ARG A N 1
ATOM 1624 C CA . ARG A 1 207 ? 16.868 -6.192 -4.655 1.00 82.19 207 ARG A CA 1
ATOM 1625 C C . ARG A 1 207 ? 16.185 -7.313 -5.435 1.00 82.19 207 ARG A C 1
ATOM 1627 O O . ARG A 1 207 ? 16.875 -8.152 -6.015 1.00 82.19 207 ARG A O 1
ATOM 1634 N N . ARG A 1 208 ? 14.852 -7.321 -5.497 1.00 76.50 208 ARG A N 1
ATOM 1635 C CA . ARG A 1 208 ? 14.101 -8.249 -6.357 1.00 76.50 208 ARG A CA 1
ATOM 1636 C C . ARG A 1 208 ? 14.441 -8.019 -7.826 1.00 76.50 208 ARG A C 1
ATOM 1638 O O . ARG A 1 208 ? 14.831 -8.966 -8.503 1.00 76.50 208 ARG A O 1
ATOM 1645 N N . CYS A 1 209 ? 14.450 -6.762 -8.283 1.00 76.56 209 CYS A N 1
ATOM 1646 C CA . CYS A 1 209 ? 14.881 -6.429 -9.648 1.00 76.56 209 CYS A CA 1
ATOM 1647 C C . CYS A 1 209 ? 16.288 -6.965 -9.941 1.00 76.56 209 CYS A C 1
ATOM 1649 O O . CYS A 1 209 ? 16.499 -7.636 -10.946 1.00 76.56 209 CYS A O 1
ATOM 1651 N N . GLU A 1 210 ? 17.239 -6.703 -9.040 1.00 83.56 210 GLU A N 1
ATOM 1652 C CA . GLU A 1 210 ? 18.627 -7.165 -9.152 1.00 83.56 210 GLU A CA 1
ATOM 1653 C C . GLU A 1 210 ? 18.740 -8.691 -9.230 1.00 83.56 210 GLU A C 1
ATOM 1655 O O . GLU A 1 210 ? 19.515 -9.216 -10.025 1.00 83.56 210 GLU A O 1
ATOM 1660 N N . THR A 1 211 ? 17.933 -9.400 -8.444 1.00 79.56 211 THR A N 1
ATOM 1661 C CA . THR A 1 211 ? 17.925 -10.867 -8.402 1.00 79.56 211 THR A CA 1
ATOM 1662 C C . THR A 1 211 ? 17.281 -11.475 -9.654 1.00 79.56 211 THR A C 1
ATOM 1664 O O . THR A 1 211 ? 17.718 -12.531 -10.106 1.00 79.56 211 THR A O 1
ATOM 1667 N N . ALA A 1 212 ? 16.273 -10.817 -10.243 1.00 75.50 212 ALA A N 1
ATOM 1668 C CA . ALA A 1 212 ? 15.620 -11.271 -11.475 1.00 75.50 212 ALA A CA 1
ATOM 1669 C C . ALA A 1 212 ? 16.447 -11.015 -12.740 1.00 75.50 212 ALA A C 1
ATOM 1671 O O . ALA A 1 212 ? 16.336 -11.793 -13.684 1.00 75.50 212 ALA A O 1
ATOM 1672 N N . LEU A 1 213 ? 17.253 -9.947 -12.788 1.00 78.88 213 LEU A N 1
ATOM 1673 C CA . LEU A 1 213 ? 17.992 -9.536 -13.993 1.00 78.88 213 LEU A CA 1
ATOM 1674 C C . LEU A 1 213 ? 18.735 -10.693 -14.700 1.00 78.88 213 LEU A C 1
ATOM 1676 O O . LEU A 1 213 ? 18.507 -10.880 -15.899 1.00 78.88 213 LEU A O 1
ATOM 1680 N N . PRO A 1 214 ? 19.521 -11.542 -14.002 1.00 81.56 214 PRO A N 1
ATOM 1681 C CA . PRO A 1 214 ? 20.249 -12.645 -14.636 1.00 81.56 214 PRO A CA 1
ATOM 1682 C C . PRO A 1 214 ? 19.364 -13.708 -15.303 1.00 81.56 214 PRO A C 1
ATOM 1684 O O . PRO A 1 214 ? 19.859 -14.512 -16.089 1.00 81.56 214 PRO A O 1
ATOM 1687 N N . LEU A 1 215 ? 18.065 -13.760 -14.991 1.00 77.75 215 LEU A N 1
ATOM 1688 C CA . LEU A 1 215 ? 17.130 -14.725 -15.579 1.00 77.75 215 LEU A CA 1
ATOM 1689 C C . LEU A 1 215 ? 16.704 -14.336 -17.002 1.00 77.75 215 LEU A C 1
ATOM 1691 O O . LEU A 1 215 ? 16.240 -15.200 -17.749 1.00 77.75 215 LEU A O 1
ATOM 1695 N N . PHE A 1 216 ? 16.897 -13.067 -17.373 1.00 76.12 216 PHE A N 1
ATOM 1696 C CA . PHE A 1 216 ? 16.530 -12.495 -18.671 1.00 76.12 216 PHE A CA 1
ATOM 1697 C C . PHE A 1 216 ? 17.737 -12.120 -19.535 1.00 76.12 216 PHE A C 1
ATOM 1699 O O . PHE A 1 216 ? 17.581 -11.870 -20.730 1.00 76.12 216 PHE A O 1
ATOM 1706 N N . GLU A 1 217 ? 18.942 -12.112 -18.965 1.00 74.00 217 GLU A N 1
ATOM 1707 C CA . GLU A 1 217 ? 20.170 -11.960 -19.737 1.00 74.00 217 GLU A CA 1
ATOM 1708 C C . GLU A 1 217 ? 20.475 -13.253 -20.520 1.00 74.00 217 GLU A C 1
ATOM 1710 O O . GLU A 1 217 ? 20.266 -14.363 -20.014 1.00 74.00 217 GLU A O 1
ATOM 1715 N N . PRO A 1 218 ? 20.951 -13.156 -21.777 1.00 67.62 218 PRO A N 1
ATOM 1716 C CA . PRO A 1 218 ? 21.357 -14.336 -22.526 1.00 67.62 218 PRO A CA 1
ATOM 1717 C C . PRO A 1 218 ? 22.478 -15.071 -21.772 1.00 67.62 218 PRO A C 1
ATOM 1719 O O . PRO A 1 218 ? 23.376 -14.415 -21.242 1.00 67.62 218 PRO A O 1
ATOM 1722 N N . PRO A 1 219 ? 22.458 -16.419 -21.720 1.00 63.59 219 PRO A N 1
ATOM 1723 C CA . PRO A 1 219 ? 23.538 -17.167 -21.091 1.00 63.59 219 PRO A CA 1
ATOM 1724 C C . PRO A 1 219 ? 24.857 -16.826 -21.793 1.00 63.59 219 PRO A C 1
ATOM 1726 O O . PRO A 1 219 ? 24.942 -16.914 -23.021 1.00 63.59 219 PRO A O 1
ATOM 1729 N N . GLY A 1 220 ? 25.839 -16.389 -21.000 1.00 57.97 220 GLY A N 1
ATOM 1730 C CA . GLY A 1 220 ? 27.201 -16.101 -21.456 1.00 57.97 220 GLY A CA 1
ATOM 1731 C C . GLY A 1 220 ? 27.964 -17.332 -21.924 1.00 57.97 220 GLY A C 1
ATOM 1732 O O . GLY A 1 220 ? 27.582 -18.465 -21.545 1.00 57.97 220 GLY A O 1
#

Radius of gyration: 18.53 Å; chains: 1; bounding box: 48×42×66 Å

pLDDT: mean 74.6, std 16.86, range [32.69, 93.38]

Sequence (220 aa):
MPIDSTDSSPAAFAAESELERWELIIDGGWSVTEHDVVVHFDPAEDLARRARSWNYELPTAGLSDLAIFGAALAQAEADAWYHDEGHVATRALEDRRFLMGDRLLHWSVPWLAEQGSDQAIEAMATLLTLGEDHRPAPLLSGDEGLFPPGEDSYGPLDRRPLDSVWCGAWIPEGADPAQHLAMAKKRWDHFVQAYPGTARFWYDLARRCETALPLFEPPG